Protein AF-A0A5R9IS77-F1 (afdb_monomer)

Structure (mmCIF, N/CA/C/O backbone):
data_AF-A0A5R9IS77-F1
#
_entry.id   AF-A0A5R9IS77-F1
#
loop_
_atom_site.group_PDB
_atom_site.id
_atom_site.type_symbol
_atom_site.label_atom_id
_atom_site.label_alt_id
_atom_site.label_comp_id
_atom_site.label_asym_id
_atom_site.label_entity_id
_atom_site.label_seq_id
_atom_site.pdbx_PDB_ins_code
_atom_site.Cartn_x
_atom_site.Cartn_y
_atom_site.Cartn_z
_atom_site.occupancy
_atom_site.B_iso_or_equiv
_atom_site.auth_seq_id
_atom_site.auth_comp_id
_atom_site.auth_asym_id
_atom_site.auth_atom_id
_atom_site.pdbx_PDB_model_num
ATOM 1 N N . MET A 1 1 ? -32.451 -13.814 -4.956 1.00 37.62 1 MET A N 1
ATOM 2 C CA . MET A 1 1 ? -30.978 -13.887 -4.844 1.00 37.62 1 MET A CA 1
ATOM 3 C C . MET A 1 1 ? -30.404 -14.046 -6.242 1.00 37.62 1 MET A C 1
ATOM 5 O O . MET A 1 1 ? -30.482 -15.128 -6.805 1.00 37.62 1 MET A O 1
ATOM 9 N N . ALA A 1 2 ? -29.952 -12.946 -6.847 1.00 37.94 2 ALA A N 1
ATOM 10 C CA . ALA A 1 2 ? -29.397 -12.936 -8.197 1.00 37.94 2 ALA A CA 1
ATOM 11 C C . ALA A 1 2 ? -27.868 -12.913 -8.099 1.00 37.94 2 ALA A C 1
ATOM 13 O O . ALA A 1 2 ? -27.286 -11.940 -7.627 1.00 37.94 2 ALA A O 1
ATOM 14 N N . VAL A 1 3 ? -27.233 -14.010 -8.506 1.00 43.16 3 VAL A N 1
ATOM 15 C CA . VAL A 1 3 ? -25.776 -14.133 -8.602 1.00 43.16 3 VAL A CA 1
ATOM 16 C C . VAL A 1 3 ? -25.315 -13.310 -9.805 1.00 43.16 3 VAL A C 1
ATOM 18 O O . VAL A 1 3 ? -25.544 -13.694 -10.954 1.00 43.16 3 VAL A O 1
ATOM 21 N N . LEU A 1 4 ? -24.690 -12.160 -9.547 1.00 44.31 4 LEU A N 1
ATOM 22 C CA . LEU A 1 4 ? -24.039 -11.346 -10.572 1.00 44.31 4 LEU A CA 1
ATOM 23 C C . LEU A 1 4 ? -22.814 -12.101 -11.102 1.00 44.31 4 LEU A C 1
ATOM 25 O O . LEU A 1 4 ? -21.738 -12.100 -10.508 1.00 44.31 4 LEU A O 1
ATOM 29 N N . ARG A 1 5 ? -22.992 -12.779 -12.238 1.00 44.06 5 ARG A N 1
ATOM 30 C CA . ARG A 1 5 ? -21.920 -13.441 -12.983 1.00 44.06 5 ARG A CA 1
ATOM 31 C C . ARG A 1 5 ? -20.989 -12.367 -13.562 1.00 44.06 5 ARG A C 1
ATOM 33 O O . ARG A 1 5 ? -21.270 -11.796 -14.611 1.00 44.06 5 ARG A O 1
ATOM 40 N N . LYS A 1 6 ? -19.892 -12.087 -12.852 1.00 52.12 6 LYS A N 1
ATOM 41 C CA . LYS A 1 6 ? -18.805 -11.181 -13.254 1.00 52.12 6 LYS A CA 1
ATOM 42 C C . LYS A 1 6 ? -18.223 -11.677 -14.584 1.00 52.12 6 LYS A C 1
ATOM 44 O O . LYS A 1 6 ? -17.591 -12.729 -14.645 1.00 52.12 6 LYS A O 1
ATOM 49 N N . THR A 1 7 ? -18.495 -10.961 -15.671 1.00 43.28 7 THR A N 1
ATOM 50 C CA . THR A 1 7 ? -17.957 -11.266 -17.000 1.00 43.28 7 THR A CA 1
ATOM 51 C C . THR A 1 7 ? -16.466 -10.947 -17.015 1.00 43.28 7 THR A C 1
ATOM 53 O O . THR A 1 7 ? -16.058 -9.803 -17.194 1.00 43.28 7 THR A O 1
ATOM 56 N N . MET A 1 8 ? -15.655 -11.973 -16.774 1.00 45.50 8 MET A N 1
ATOM 57 C CA . MET A 1 8 ? -14.206 -11.956 -16.932 1.00 45.50 8 MET A CA 1
ATOM 58 C C . MET A 1 8 ? -13.889 -11.713 -18.416 1.00 45.50 8 MET A C 1
ATOM 60 O O . MET A 1 8 ? -14.197 -12.552 -19.261 1.00 45.50 8 MET A O 1
ATOM 64 N N . ILE A 1 9 ? -13.334 -10.546 -18.753 1.00 48.28 9 ILE A N 1
ATOM 65 C CA . ILE A 1 9 ? -12.871 -10.250 -20.115 1.00 48.28 9 ILE A CA 1
ATOM 66 C C . ILE A 1 9 ? -11.571 -11.045 -20.317 1.00 48.28 9 ILE A C 1
ATOM 68 O O . ILE A 1 9 ? -10.596 -10.786 -19.611 1.00 48.28 9 ILE A O 1
ATOM 72 N N . PRO A 1 10 ? -11.518 -12.030 -21.229 1.00 43.91 10 PRO A N 1
ATOM 73 C CA . PRO A 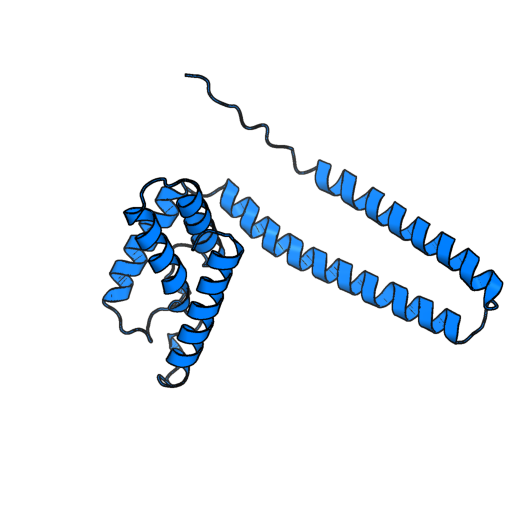1 10 ? -10.339 -12.871 -21.377 1.00 43.91 10 PRO A CA 1
ATOM 74 C C . PRO A 1 10 ? -9.147 -12.073 -21.929 1.00 43.91 10 PRO A C 1
ATOM 76 O O . PRO A 1 10 ? -9.262 -11.333 -22.907 1.00 43.91 10 PRO A O 1
ATOM 79 N N . PHE A 1 11 ? -7.977 -12.314 -21.332 1.00 47.66 11 PHE A N 1
ATOM 80 C CA . PHE A 1 11 ? -6.647 -11.715 -21.550 1.00 47.66 11 PHE A CA 1
ATOM 81 C C . PHE A 1 11 ? -6.132 -11.667 -23.011 1.00 47.66 11 PHE A C 1
ATOM 83 O O . PHE A 1 11 ? -5.080 -11.101 -23.300 1.00 47.66 11 PHE A O 1
ATOM 90 N N . LYS A 1 12 ? -6.868 -12.224 -23.979 1.00 47.62 12 LYS A N 1
ATOM 91 C CA . LYS A 1 12 ? -6.541 -12.105 -25.410 1.00 47.62 12 LYS A CA 1
ATOM 92 C C . LYS A 1 12 ? -6.790 -10.700 -25.973 1.00 47.62 12 LYS A C 1
ATOM 94 O O . LYS A 1 12 ? -6.173 -10.349 -26.976 1.00 47.62 12 LYS A O 1
ATOM 99 N N . TYR A 1 13 ? -7.641 -9.890 -25.342 1.00 47.00 13 TYR A N 1
ATOM 100 C CA . TYR A 1 13 ? -8.032 -8.582 -25.884 1.00 47.00 13 TYR A CA 1
ATOM 101 C C . TYR A 1 13 ? -7.033 -7.448 -25.611 1.00 47.00 13 TYR A C 1
ATOM 103 O O . TYR A 1 13 ? -6.964 -6.502 -26.389 1.00 47.00 13 TYR A O 1
ATOM 111 N N . THR A 1 14 ? -6.197 -7.544 -24.576 1.00 47.25 14 THR A N 1
ATOM 112 C CA . THR A 1 14 ? -5.216 -6.496 -24.240 1.00 47.25 14 THR A CA 1
ATOM 113 C C . THR A 1 14 ? -4.093 -6.401 -25.271 1.00 47.25 14 THR A C 1
ATOM 115 O O . THR A 1 14 ? -3.732 -5.297 -25.667 1.00 47.25 14 THR A O 1
ATOM 118 N N . ARG A 1 15 ? -3.607 -7.536 -25.799 1.00 45.91 15 ARG A N 1
ATOM 119 C CA . ARG A 1 15 ? -2.656 -7.550 -26.932 1.00 45.91 15 ARG A CA 1
ATOM 120 C C . ARG A 1 15 ? -3.282 -7.030 -28.230 1.00 45.91 15 ARG A C 1
ATOM 122 O O . ARG A 1 15 ? -2.590 -6.427 -29.041 1.00 45.91 15 ARG A O 1
ATOM 129 N N . LEU A 1 16 ? -4.586 -7.234 -28.418 1.00 51.34 16 LEU A N 1
ATOM 130 C CA . LEU A 1 16 ? -5.311 -6.779 -29.608 1.00 51.34 16 LEU A CA 1
ATOM 131 C C . LEU A 1 16 ? -5.500 -5.258 -29.663 1.00 51.34 16 LEU A C 1
ATOM 133 O O . LEU A 1 16 ? -5.727 -4.748 -30.751 1.00 51.34 16 LEU A O 1
ATOM 137 N N . ILE A 1 17 ? -5.397 -4.537 -28.541 1.00 53.56 17 ILE A N 1
ATOM 138 C CA . ILE A 1 17 ? -5.573 -3.074 -28.498 1.00 53.56 17 ILE A CA 1
ATOM 139 C C . ILE A 1 17 ? -4.224 -2.346 -28.449 1.00 53.56 17 ILE A C 1
ATOM 141 O O . ILE A 1 17 ? -4.046 -1.335 -29.126 1.00 53.56 17 ILE A O 1
ATOM 145 N N . THR A 1 18 ? -3.244 -2.860 -27.701 1.00 53.09 18 THR A N 1
ATOM 146 C CA . THR A 1 18 ? -1.940 -2.192 -27.555 1.00 53.09 18 THR A CA 1
ATOM 147 C C . THR A 1 18 ? -1.093 -2.247 -28.823 1.00 53.09 18 THR A C 1
ATOM 149 O O . THR A 1 18 ? -0.414 -1.272 -29.136 1.00 53.09 18 THR A O 1
ATOM 152 N N . ILE A 1 19 ? -1.167 -3.342 -29.586 1.00 55.81 19 ILE A N 1
ATOM 153 C CA . ILE A 1 19 ? -0.425 -3.510 -30.845 1.00 55.81 19 ILE A CA 1
ATOM 154 C C . ILE A 1 19 ? -0.901 -2.529 -31.937 1.00 55.81 19 ILE A C 1
ATOM 156 O O . ILE A 1 19 ? -0.062 -1.833 -32.504 1.00 55.81 19 ILE A O 1
ATOM 160 N N . PRO A 1 20 ? -2.203 -2.388 -32.255 1.00 58.59 20 PRO A N 1
ATOM 161 C CA . PRO A 1 20 ? -2.623 -1.413 -33.261 1.00 58.59 20 PRO A CA 1
ATOM 162 C C . PRO A 1 20 ? -2.415 0.035 -32.808 1.00 58.59 20 PRO A C 1
ATOM 164 O O . PRO A 1 20 ? -2.127 0.886 -33.647 1.00 58.59 20 PRO A O 1
ATOM 167 N N . LEU A 1 21 ? -2.497 0.326 -31.504 1.00 61.97 21 LEU A N 1
ATOM 168 C CA . LEU A 1 21 ? -2.240 1.673 -30.992 1.00 61.97 21 LEU A CA 1
ATOM 169 C C . LEU A 1 21 ? -0.757 2.058 -31.127 1.00 61.97 21 LEU A C 1
ATOM 171 O O . LEU A 1 21 ? -0.456 3.170 -31.557 1.00 61.97 21 LEU A O 1
ATOM 175 N N . SER A 1 22 ? 0.172 1.141 -30.835 1.00 60.81 22 SER A N 1
ATOM 176 C CA . SER A 1 22 ? 1.607 1.384 -31.025 1.00 60.81 22 SER A CA 1
ATOM 177 C C . SER A 1 22 ? 1.983 1.499 -32.505 1.00 60.81 22 SER A C 1
ATOM 179 O O . SER A 1 22 ? 2.789 2.360 -32.855 1.00 60.81 22 SER A O 1
ATOM 181 N N . ILE A 1 23 ? 1.337 0.728 -33.389 1.00 63.34 23 ILE A N 1
ATOM 182 C CA . ILE A 1 23 ? 1.488 0.874 -34.846 1.00 63.34 23 ILE A CA 1
ATOM 183 C C . ILE A 1 23 ? 0.968 2.241 -35.311 1.00 63.34 23 ILE A C 1
ATOM 185 O O . ILE A 1 23 ? 1.661 2.925 -36.059 1.00 63.34 23 ILE A O 1
ATOM 189 N N . ALA A 1 24 ? -0.204 2.687 -34.847 1.00 65.12 24 ALA A N 1
ATOM 190 C CA . ALA A 1 24 ? -0.754 3.996 -35.210 1.00 65.12 24 ALA A CA 1
ATOM 191 C C . ALA A 1 24 ? 0.141 5.154 -34.737 1.00 65.12 24 ALA A C 1
ATOM 193 O O . ALA A 1 24 ? 0.375 6.098 -35.493 1.00 65.12 24 ALA A O 1
ATOM 194 N N . PHE A 1 25 ? 0.704 5.059 -33.528 1.00 65.75 25 PHE A N 1
ATOM 195 C CA . PHE A 1 25 ? 1.677 6.031 -33.026 1.00 65.75 25 PHE A CA 1
ATOM 196 C C . PHE A 1 25 ? 2.986 6.009 -33.819 1.00 65.75 25 PHE A C 1
ATOM 198 O O . PHE A 1 25 ? 3.508 7.074 -34.140 1.00 65.75 25 PHE A O 1
ATOM 205 N N . ALA A 1 26 ? 3.500 4.830 -34.179 1.00 65.06 26 ALA A N 1
ATOM 206 C CA . ALA A 1 26 ? 4.710 4.705 -34.990 1.00 65.06 26 ALA A CA 1
ATOM 207 C C . ALA A 1 26 ? 4.512 5.280 -36.402 1.00 65.06 26 ALA A C 1
ATOM 209 O O . ALA A 1 26 ? 5.350 6.047 -36.874 1.00 65.06 26 ALA A O 1
ATOM 210 N N . VAL A 1 27 ? 3.381 4.981 -37.049 1.00 70.69 27 VAL A N 1
ATOM 211 C CA . VAL A 1 27 ? 3.034 5.506 -38.380 1.00 70.69 27 VAL A CA 1
ATOM 212 C C . VAL A 1 27 ? 2.796 7.018 -38.331 1.00 70.69 27 VAL A C 1
ATOM 214 O O . VAL A 1 27 ? 3.287 7.738 -39.198 1.00 70.69 27 VAL A O 1
ATOM 217 N N . GLY A 1 28 ? 2.106 7.518 -37.300 1.00 70.44 28 GLY A N 1
ATOM 218 C CA . GLY A 1 28 ? 1.882 8.951 -37.098 1.00 70.44 28 GLY A CA 1
ATOM 219 C C . GLY A 1 28 ? 3.184 9.728 -36.888 1.00 70.44 28 GLY A C 1
ATOM 220 O O . GLY A 1 28 ? 3.406 10.742 -37.552 1.00 70.44 28 GLY A O 1
ATOM 221 N N . ASN A 1 29 ? 4.081 9.221 -36.033 1.00 68.62 29 ASN A N 1
ATOM 222 C CA . ASN A 1 29 ? 5.401 9.825 -35.822 1.00 68.62 29 ASN A CA 1
ATOM 223 C C . ASN A 1 29 ? 6.268 9.767 -37.084 1.00 68.62 29 ASN A C 1
ATOM 225 O O . ASN A 1 29 ? 6.950 10.738 -37.403 1.00 68.62 29 ASN A O 1
ATOM 229 N N . TYR A 1 30 ? 6.221 8.663 -37.832 1.00 67.31 30 TYR A N 1
ATOM 230 C CA . TYR A 1 30 ? 6.980 8.515 -39.072 1.00 67.31 30 TYR A CA 1
ATOM 231 C C . TYR A 1 30 ? 6.498 9.474 -40.172 1.00 67.31 30 TYR A C 1
ATOM 233 O O . TYR A 1 30 ? 7.309 10.091 -40.858 1.00 67.31 30 TYR A O 1
ATOM 241 N N . TRP A 1 31 ? 5.183 9.674 -40.308 1.00 71.75 31 TRP A N 1
ATOM 242 C CA . TRP A 1 31 ? 4.627 10.617 -41.283 1.00 71.75 31 TRP A CA 1
ATOM 243 C C . TRP A 1 31 ? 4.947 12.078 -40.937 1.00 71.75 31 TRP A C 1
ATOM 245 O O . TRP A 1 31 ? 5.289 12.867 -41.821 1.00 71.75 31 TRP A O 1
ATOM 255 N N . LEU A 1 32 ? 4.901 12.431 -39.646 1.00 71.94 32 LEU A N 1
ATOM 256 C CA . LEU A 1 32 ? 5.358 13.733 -39.155 1.00 71.94 32 LEU A CA 1
ATOM 257 C C . LEU A 1 32 ? 6.851 13.941 -39.454 1.00 71.94 32 LEU A C 1
ATOM 259 O O . LEU A 1 32 ? 7.246 15.019 -39.893 1.00 71.94 32 LEU A O 1
ATOM 263 N N . TRP A 1 33 ? 7.662 12.896 -39.270 1.00 66.69 33 TRP A N 1
ATOM 264 C CA . TRP A 1 33 ? 9.097 12.919 -39.540 1.00 66.69 33 TRP A CA 1
ATOM 265 C C . TRP A 1 33 ? 9.412 13.141 -41.024 1.00 66.69 33 TRP A C 1
ATOM 267 O O . TRP A 1 33 ? 10.226 14.007 -41.323 1.00 66.69 33 TRP A O 1
ATOM 277 N N . ILE A 1 34 ? 8.710 12.470 -41.947 1.00 67.69 34 ILE A N 1
ATOM 278 C CA . ILE A 1 34 ? 8.855 12.693 -43.402 1.00 67.69 34 ILE A CA 1
ATOM 279 C C . ILE A 1 34 ? 8.549 14.150 -43.778 1.00 67.69 34 ILE A C 1
ATOM 281 O O . ILE A 1 34 ? 9.253 14.752 -44.589 1.00 67.69 34 ILE A O 1
ATOM 285 N N . LYS A 1 35 ? 7.504 14.746 -43.190 1.00 72.50 35 LYS A N 1
ATOM 286 C CA . LYS A 1 35 ? 7.177 16.157 -43.445 1.00 72.50 35 LYS A CA 1
ATOM 287 C C . LYS A 1 35 ? 8.193 17.128 -42.849 1.00 72.50 35 LYS A C 1
ATOM 289 O O . LYS A 1 35 ? 8.386 18.206 -43.403 1.00 72.50 35 LYS A O 1
ATOM 294 N N . LEU A 1 36 ? 8.819 16.779 -41.727 1.00 65.81 36 LEU A N 1
ATOM 295 C CA . LEU A 1 36 ? 9.860 17.606 -41.118 1.00 65.81 36 LEU A CA 1
ATOM 296 C C . LEU A 1 36 ? 11.193 17.484 -41.873 1.00 65.81 36 LEU A C 1
ATOM 298 O O . LEU A 1 36 ? 11.872 18.490 -42.075 1.00 65.81 36 LEU A O 1
ATOM 302 N N . SER A 1 37 ? 11.561 16.278 -42.319 1.00 61.34 37 SER A N 1
ATOM 303 C CA . SER A 1 37 ? 12.823 16.027 -43.023 1.00 61.34 37 SER A CA 1
ATOM 304 C C . SER A 1 37 ? 12.871 16.739 -44.375 1.00 61.34 37 SER A C 1
ATOM 306 O O . SER A 1 37 ? 13.902 17.319 -44.711 1.00 61.34 37 SER A O 1
ATOM 308 N N . SER A 1 38 ? 11.734 16.840 -45.080 1.00 66.75 38 SER A N 1
ATOM 309 C CA . SER A 1 38 ? 11.652 17.592 -46.341 1.00 66.75 38 SER A CA 1
ATOM 310 C C . SER A 1 38 ? 11.912 19.096 -46.182 1.00 66.75 38 SER A C 1
ATOM 312 O O . SER A 1 38 ? 12.254 19.761 -47.154 1.00 66.75 38 SER A O 1
ATOM 314 N N . VAL A 1 39 ? 11.724 19.650 -44.978 1.00 70.62 39 VAL A N 1
ATOM 315 C CA . VAL A 1 39 ? 11.981 21.070 -44.670 1.00 70.62 39 VAL A CA 1
ATOM 316 C C . VAL A 1 39 ? 13.415 21.286 -44.177 1.00 70.62 39 VAL A C 1
ATOM 318 O O . VAL A 1 39 ? 14.000 22.337 -44.424 1.00 70.62 39 VAL A O 1
ATOM 321 N N . ILE A 1 40 ? 13.987 20.302 -43.480 1.00 60.50 40 ILE A N 1
ATOM 322 C CA . ILE A 1 40 ? 15.265 20.435 -42.761 1.00 60.50 40 ILE A CA 1
ATOM 323 C C . ILE A 1 40 ? 16.466 19.883 -43.565 1.00 60.50 40 ILE A C 1
ATOM 325 O O . ILE A 1 40 ? 17.617 20.129 -43.204 1.00 60.50 40 ILE A O 1
ATOM 329 N N . GLY A 1 41 ? 16.226 19.225 -44.703 1.00 58.56 41 GLY A N 1
ATOM 330 C CA . GLY A 1 41 ? 17.269 18.684 -45.573 1.00 58.56 41 GLY A CA 1
ATOM 331 C C . GLY A 1 41 ? 17.822 17.365 -45.031 1.00 58.56 41 GLY A C 1
ATOM 332 O O . GLY A 1 41 ? 18.265 17.278 -43.883 1.00 58.56 41 GLY A O 1
ATOM 333 N N . ASP A 1 42 ? 17.812 16.341 -45.885 1.00 56.91 42 ASP A N 1
ATOM 334 C CA . ASP A 1 42 ? 17.901 14.915 -45.527 1.00 56.91 42 ASP A CA 1
ATOM 335 C C . ASP A 1 42 ? 19.213 14.453 -44.853 1.00 56.91 42 ASP A C 1
ATOM 337 O O . ASP A 1 42 ? 19.342 13.288 -44.490 1.00 56.91 42 ASP A O 1
ATOM 341 N N . TRP A 1 43 ? 20.178 15.351 -44.629 1.00 58.47 43 TRP A N 1
ATOM 342 C CA . TRP A 1 43 ? 21.488 15.036 -44.038 1.00 58.47 43 TRP A CA 1
ATOM 343 C C . TRP A 1 43 ? 21.969 16.044 -42.988 1.00 58.47 43 TRP A C 1
ATOM 345 O O . TRP A 1 43 ? 23.156 16.086 -42.658 1.00 58.47 43 TRP A O 1
ATOM 355 N N . SER A 1 44 ? 21.081 16.874 -42.433 1.00 68.19 44 SER A N 1
ATOM 356 C CA . SER A 1 44 ? 21.484 17.744 -41.325 1.00 68.19 44 SER A CA 1
ATOM 357 C C . SER A 1 44 ? 21.738 16.928 -40.047 1.00 68.19 44 SER A C 1
ATOM 359 O O . SER A 1 44 ? 20.997 16.003 -39.707 1.00 68.19 44 SER A O 1
ATOM 361 N N . ILE A 1 45 ? 22.775 17.302 -39.290 1.00 71.75 45 ILE A N 1
ATOM 362 C CA . ILE A 1 45 ? 23.101 16.725 -37.969 1.00 71.75 45 ILE A CA 1
ATOM 363 C C . ILE A 1 45 ? 21.882 16.758 -37.028 1.00 71.75 45 ILE A C 1
ATOM 365 O O . ILE A 1 45 ? 21.693 15.845 -36.228 1.00 71.75 45 ILE A O 1
ATOM 369 N N . LEU A 1 46 ? 21.011 17.761 -37.179 1.00 61.56 46 LEU A N 1
ATOM 370 C CA . LEU A 1 46 ? 19.738 17.890 -36.466 1.00 61.56 46 LEU A CA 1
ATOM 371 C C . LEU A 1 46 ? 18.762 16.738 -36.754 1.00 61.56 46 LEU A C 1
ATOM 373 O O . LEU A 1 46 ? 18.116 16.256 -35.825 1.00 61.56 46 LEU A O 1
ATOM 377 N N . GLY A 1 47 ? 18.685 16.250 -37.996 1.00 65.19 47 GLY A N 1
ATOM 378 C CA . GLY A 1 47 ? 17.844 15.104 -38.365 1.00 65.19 47 GLY A CA 1
ATOM 379 C C . GLY A 1 47 ? 18.319 13.786 -37.744 1.00 65.19 47 GLY A C 1
ATOM 380 O O . GLY A 1 47 ? 17.513 13.002 -37.235 1.00 65.19 47 GLY A O 1
ATOM 381 N N . LEU A 1 48 ? 19.637 13.568 -37.694 1.00 66.19 48 LEU A N 1
ATOM 382 C CA . LEU A 1 48 ? 20.231 12.423 -36.991 1.00 66.19 48 LEU A CA 1
ATOM 383 C C . LEU A 1 48 ? 20.054 12.528 -35.467 1.00 66.19 48 LEU A C 1
ATOM 385 O O . LEU A 1 48 ? 19.804 11.527 -34.799 1.00 66.19 48 LEU A O 1
ATOM 389 N N . PHE A 1 49 ? 20.107 13.739 -34.909 1.00 66.94 49 PHE A N 1
ATOM 390 C CA . PHE A 1 49 ? 19.870 13.955 -33.482 1.00 66.94 49 PHE A CA 1
ATOM 391 C C . PHE A 1 49 ? 18.417 13.657 -33.094 1.00 66.94 49 PHE A C 1
ATOM 393 O O . PHE A 1 49 ? 18.178 12.972 -32.106 1.00 66.94 49 PHE A O 1
ATOM 400 N N . LEU 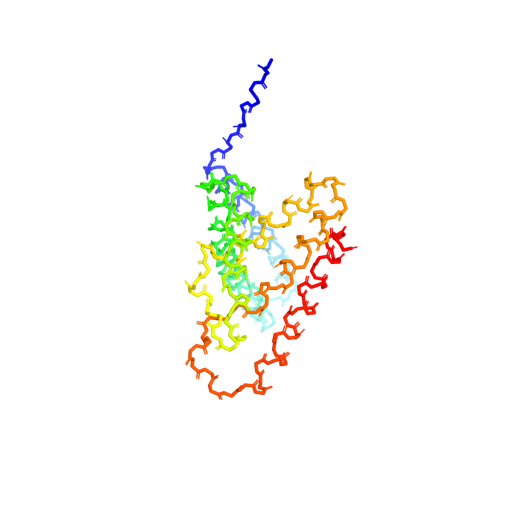A 1 50 ? 17.448 14.103 -33.900 1.00 63.97 50 LEU A N 1
ATOM 401 C CA . LEU A 1 50 ? 16.017 13.852 -33.687 1.00 63.97 50 LEU A CA 1
ATOM 402 C C . LEU A 1 50 ? 15.638 12.372 -33.808 1.00 63.97 50 LEU A C 1
ATOM 404 O O . LEU A 1 50 ? 14.773 11.908 -33.072 1.00 63.97 50 LEU A O 1
ATOM 408 N N . THR A 1 51 ? 16.278 11.612 -34.698 1.00 63.66 51 THR A N 1
ATOM 409 C CA . THR A 1 51 ? 16.029 10.163 -34.812 1.00 63.66 51 THR A CA 1
ATOM 410 C C . THR A 1 51 ? 16.581 9.396 -33.612 1.00 63.66 51 THR A C 1
ATOM 412 O O . THR A 1 51 ? 15.866 8.571 -33.040 1.00 63.66 51 THR A O 1
ATOM 415 N N . LEU A 1 52 ? 17.797 9.721 -33.162 1.00 62.84 52 LEU A N 1
ATOM 416 C CA . LEU A 1 52 ? 18.385 9.133 -31.955 1.00 62.84 52 LEU A CA 1
ATOM 417 C C . LEU A 1 52 ? 17.597 9.519 -30.693 1.00 62.84 52 LEU A C 1
ATOM 419 O O . LEU A 1 52 ? 17.238 8.647 -29.904 1.00 62.84 52 LEU A O 1
ATOM 423 N N . PHE A 1 53 ? 17.241 10.796 -30.528 1.00 59.88 53 PHE A N 1
ATOM 424 C CA . PHE A 1 53 ? 16.443 11.264 -29.388 1.00 59.88 53 PHE A CA 1
ATOM 425 C C . PHE A 1 53 ? 14.957 10.902 -29.470 1.00 59.88 53 PHE A C 1
ATOM 427 O O . PHE A 1 53 ? 14.280 10.965 -28.454 1.00 59.88 53 PHE A O 1
ATOM 434 N N . GLY A 1 54 ? 14.426 10.516 -30.629 1.00 61.34 54 GLY A N 1
ATOM 435 C CA . GLY A 1 54 ? 13.052 10.026 -30.759 1.00 61.34 54 GLY A CA 1
ATOM 436 C C . GLY A 1 54 ? 12.929 8.529 -30.465 1.00 61.34 54 GLY A C 1
ATOM 437 O O . GLY A 1 54 ? 12.015 8.109 -29.756 1.00 61.34 54 GLY A O 1
ATOM 438 N N . MET A 1 55 ? 13.864 7.713 -30.969 1.00 60.84 55 MET A N 1
ATOM 439 C CA . MET A 1 55 ? 13.832 6.256 -30.776 1.00 60.84 55 MET A CA 1
ATOM 440 C C . MET A 1 55 ? 14.285 5.816 -29.382 1.00 60.84 55 MET A C 1
ATOM 442 O O . MET A 1 55 ? 13.675 4.910 -28.814 1.00 60.84 55 MET A O 1
ATOM 446 N N . ILE A 1 56 ? 15.336 6.427 -28.821 1.00 63.81 56 ILE A N 1
ATOM 447 C CA . ILE A 1 56 ? 15.924 5.965 -27.551 1.00 63.81 56 ILE A CA 1
ATOM 448 C C . ILE A 1 56 ? 14.940 6.129 -26.377 1.00 63.81 56 ILE A C 1
ATOM 450 O O . ILE A 1 56 ? 14.740 5.157 -25.641 1.00 63.81 56 ILE A O 1
ATOM 454 N N . PRO A 1 57 ? 14.239 7.269 -26.212 1.00 65.00 57 PRO A N 1
ATOM 455 C CA . PRO A 1 57 ? 13.211 7.391 -25.183 1.00 65.00 57 PRO A CA 1
ATOM 456 C C . PRO A 1 57 ? 12.010 6.488 -25.446 1.00 65.00 57 PRO A C 1
ATOM 458 O O . PRO A 1 57 ? 11.419 6.001 -24.492 1.00 65.00 57 PRO A O 1
ATOM 461 N N . GLY A 1 58 ? 11.667 6.215 -26.710 1.00 63.03 58 GLY A N 1
ATOM 462 C CA . GLY A 1 58 ? 10.576 5.304 -27.060 1.00 63.03 58 GLY A CA 1
ATOM 463 C C . GLY A 1 58 ? 10.846 3.863 -26.618 1.00 63.03 58 GLY A C 1
ATOM 464 O O . GLY A 1 58 ? 9.995 3.243 -25.985 1.00 63.03 58 GLY A O 1
ATOM 465 N N . ALA A 1 59 ? 12.048 3.347 -26.883 1.00 67.38 59 ALA A N 1
ATOM 466 C CA . ALA A 1 59 ? 12.450 2.011 -26.443 1.00 67.38 59 ALA A CA 1
ATOM 467 C C . ALA A 1 59 ? 12.560 1.916 -24.911 1.00 67.38 5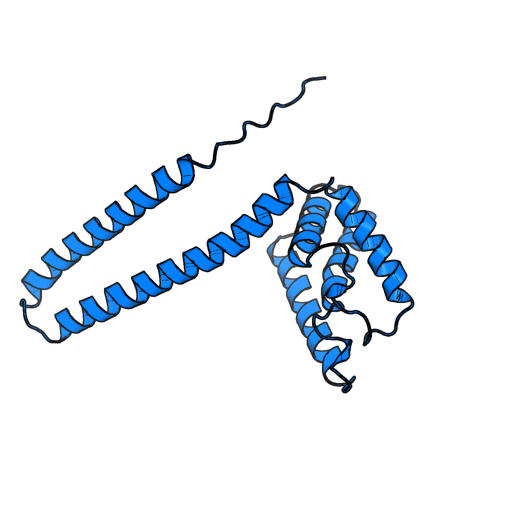9 ALA A C 1
ATOM 469 O O . ALA A 1 59 ? 12.114 0.932 -24.322 1.00 67.38 59 ALA A O 1
ATOM 470 N N . PHE A 1 60 ? 13.091 2.956 -24.258 1.00 70.38 60 PHE A N 1
ATOM 471 C CA . PHE A 1 60 ? 13.164 3.014 -22.797 1.00 70.38 60 PHE A CA 1
ATOM 472 C C . PHE A 1 60 ? 11.773 3.099 -22.152 1.00 70.38 60 PHE A C 1
ATOM 474 O O . PHE A 1 60 ? 11.508 2.401 -21.179 1.00 70.38 60 PHE A O 1
ATOM 481 N N . LEU A 1 61 ? 10.860 3.894 -22.722 1.00 68.56 61 LEU A N 1
ATOM 482 C CA . LEU A 1 61 ? 9.470 3.989 -22.277 1.00 68.56 61 LEU A CA 1
ATOM 483 C C . LEU A 1 61 ? 8.754 2.643 -22.427 1.00 68.56 61 LEU A C 1
ATOM 485 O O . LEU A 1 61 ? 8.022 2.257 -21.527 1.00 68.56 61 LEU A O 1
ATOM 489 N N . LEU A 1 62 ? 8.980 1.913 -23.523 1.00 67.25 62 LEU A N 1
ATOM 490 C CA . LEU A 1 62 ? 8.396 0.584 -23.720 1.00 67.25 62 LEU A CA 1
ATOM 491 C C . LEU A 1 62 ? 8.929 -0.435 -22.707 1.00 67.25 62 LEU A C 1
ATOM 493 O O . LEU A 1 62 ? 8.126 -1.121 -22.084 1.00 67.25 62 LEU A O 1
ATOM 497 N N . ALA A 1 63 ? 10.243 -0.486 -22.476 1.00 70.25 63 ALA A N 1
ATOM 498 C CA . ALA A 1 63 ? 10.831 -1.367 -21.463 1.00 70.25 63 ALA A CA 1
ATOM 499 C C . ALA A 1 63 ? 10.355 -1.016 -20.041 1.00 70.25 63 ALA A C 1
ATOM 501 O O . ALA A 1 63 ? 10.057 -1.897 -19.235 1.00 70.25 63 ALA A O 1
ATOM 502 N N . PHE A 1 64 ? 10.228 0.278 -19.741 1.00 71.31 64 PHE A N 1
ATOM 503 C CA . PHE A 1 64 ? 9.693 0.763 -18.473 1.00 71.31 64 PHE A CA 1
ATOM 504 C C . PHE A 1 64 ? 8.207 0.417 -18.307 1.00 71.31 64 PHE A C 1
ATOM 506 O O . PHE A 1 64 ? 7.797 -0.035 -17.241 1.00 71.31 64 PHE A O 1
ATOM 513 N N . LEU A 1 65 ? 7.401 0.582 -19.360 1.00 68.19 65 LEU A N 1
ATOM 514 C CA . LEU A 1 65 ? 5.988 0.203 -19.366 1.00 68.19 65 LEU A CA 1
ATOM 515 C C . LEU A 1 65 ? 5.812 -1.310 -19.227 1.00 68.19 65 LEU A C 1
ATOM 517 O O . LEU A 1 65 ? 4.859 -1.737 -18.586 1.00 68.19 65 LEU A O 1
ATOM 521 N N . GLU A 1 66 ? 6.721 -2.116 -19.773 1.00 64.81 66 GLU A N 1
ATOM 522 C CA . GLU A 1 66 ? 6.692 -3.570 -19.638 1.00 64.81 66 GLU A CA 1
ATOM 523 C C . GLU A 1 66 ? 6.999 -4.012 -18.195 1.00 64.81 66 GLU A C 1
ATOM 525 O O . GLU A 1 66 ? 6.185 -4.732 -17.613 1.00 64.81 66 GLU A O 1
ATOM 530 N N . ASP A 1 67 ? 8.063 -3.497 -17.559 1.00 72.19 67 ASP A N 1
ATOM 531 C CA . ASP A 1 67 ? 8.361 -3.761 -16.133 1.00 72.19 67 ASP A CA 1
ATOM 532 C C . ASP A 1 67 ? 7.231 -3.273 -15.213 1.00 72.19 67 ASP A C 1
ATOM 534 O O . ASP A 1 67 ? 6.800 -3.973 -14.289 1.00 72.19 67 ASP A O 1
ATOM 538 N N . TRP A 1 68 ? 6.689 -2.086 -15.499 1.00 66.62 68 TRP A N 1
ATOM 539 C CA . TRP A 1 68 ? 5.579 -1.526 -14.738 1.00 66.62 68 TRP A CA 1
ATOM 540 C C . TRP A 1 68 ? 4.300 -2.348 -14.923 1.00 66.62 68 TRP A C 1
ATOM 542 O O . TRP A 1 68 ? 3.620 -2.657 -13.945 1.00 66.62 68 TRP A O 1
ATOM 552 N N . SER A 1 69 ? 4.008 -2.795 -16.149 1.00 61.62 69 SER A N 1
ATOM 553 C CA . SER A 1 69 ? 2.854 -3.651 -16.432 1.00 61.62 69 SER A CA 1
ATOM 554 C C . SER A 1 69 ? 2.968 -5.013 -15.756 1.00 61.62 69 SER A C 1
ATOM 556 O O . SER A 1 69 ? 1.968 -5.501 -15.245 1.00 61.62 69 SER A O 1
ATOM 558 N N . HIS A 1 70 ? 4.164 -5.601 -15.664 1.00 58.06 70 HIS A N 1
ATOM 559 C CA . HIS A 1 70 ? 4.368 -6.868 -14.965 1.00 58.06 70 HIS A CA 1
ATOM 560 C C . HIS A 1 70 ? 4.202 -6.726 -13.452 1.00 58.06 70 HIS A C 1
ATOM 562 O O . HIS A 1 70 ? 3.578 -7.588 -12.830 1.00 58.06 70 HIS A O 1
ATOM 568 N N . LYS A 1 71 ? 4.686 -5.627 -12.856 1.00 62.94 71 LYS A N 1
ATOM 569 C CA . LYS A 1 71 ? 4.422 -5.310 -11.443 1.00 62.94 71 LYS A CA 1
ATOM 570 C C . LYS A 1 71 ? 2.929 -5.134 -11.179 1.00 62.94 71 LYS A C 1
ATOM 572 O O . LYS A 1 71 ? 2.411 -5.736 -10.244 1.00 62.94 71 LYS A O 1
ATOM 577 N N . LEU A 1 72 ? 2.233 -4.369 -12.018 1.00 59.53 72 LEU A N 1
ATOM 578 C CA . LEU A 1 72 ? 0.798 -4.125 -11.864 1.00 59.53 72 LEU A CA 1
ATOM 579 C C . LEU A 1 72 ? -0.050 -5.371 -12.147 1.00 59.53 72 LEU A C 1
ATOM 581 O O . LEU A 1 72 ? -1.006 -5.633 -11.424 1.00 59.53 72 LEU A O 1
ATOM 585 N N . TYR A 1 73 ? 0.306 -6.163 -13.159 1.00 61.34 73 TYR A N 1
ATOM 586 C CA . TYR A 1 73 ? -0.395 -7.396 -13.507 1.00 61.34 73 TYR A CA 1
ATOM 587 C C . TYR A 1 73 ? -0.224 -8.453 -12.424 1.00 61.34 73 TYR A C 1
ATOM 589 O O . TYR A 1 73 ? -1.207 -9.066 -12.036 1.00 61.34 73 TYR A O 1
ATOM 597 N N . LYS A 1 74 ? 0.984 -8.618 -11.873 1.00 56.41 74 LYS A N 1
ATOM 598 C CA . LYS A 1 74 ? 1.205 -9.534 -10.751 1.00 56.41 74 LYS A CA 1
ATOM 599 C C . LYS A 1 74 ? 0.374 -9.124 -9.534 1.00 56.41 74 LYS A C 1
ATOM 601 O O . LYS A 1 74 ? -0.223 -9.984 -8.907 1.00 56.41 74 LYS A O 1
ATOM 606 N N . VAL A 1 75 ? 0.277 -7.826 -9.239 1.00 59.66 75 VAL A N 1
ATOM 607 C CA . VAL A 1 75 ? -0.613 -7.315 -8.183 1.00 59.66 75 VAL A CA 1
ATOM 608 C C . VAL A 1 75 ? -2.082 -7.629 -8.508 1.00 59.66 75 VAL A C 1
ATOM 610 O O . VAL A 1 75 ? -2.773 -8.188 -7.668 1.00 59.66 75 VAL A O 1
ATOM 613 N N . TYR A 1 76 ? -2.548 -7.384 -9.738 1.00 60.28 76 TYR A N 1
ATOM 614 C CA . TYR A 1 76 ? -3.933 -7.643 -10.159 1.00 60.28 76 TYR A CA 1
ATOM 615 C C . TYR A 1 76 ? -4.324 -9.132 -10.209 1.00 60.28 76 TYR A C 1
ATOM 617 O O . TYR A 1 76 ? -5.410 -9.498 -9.766 1.00 60.28 76 TYR A O 1
ATOM 625 N N . GLU A 1 77 ? -3.460 -9.994 -10.739 1.00 55.72 77 GLU A N 1
ATOM 626 C CA . GLU A 1 77 ? -3.675 -11.442 -10.817 1.00 55.72 77 GLU A CA 1
ATOM 627 C C . GLU A 1 77 ? -3.716 -12.055 -9.413 1.00 55.72 77 GLU A C 1
ATOM 629 O O . GLU A 1 77 ? -4.602 -12.860 -9.122 1.00 55.72 77 GLU A O 1
ATOM 634 N N . ILE A 1 78 ? -2.848 -11.583 -8.511 1.00 52.66 78 ILE A N 1
ATOM 635 C CA . ILE A 1 78 ? -2.899 -11.932 -7.092 1.00 52.66 78 ILE A CA 1
ATOM 636 C C . ILE A 1 78 ? -4.232 -11.469 -6.475 1.00 52.66 78 ILE A C 1
ATOM 638 O O . ILE A 1 78 ? -4.916 -12.281 -5.865 1.00 52.66 78 ILE A O 1
ATOM 642 N N . ASN A 1 79 ? -4.705 -10.246 -6.726 1.00 52.31 79 ASN A N 1
ATOM 643 C CA . ASN A 1 79 ? -6.020 -9.810 -6.221 1.00 52.31 79 ASN A CA 1
ATOM 644 C C . ASN A 1 79 ? -7.206 -10.636 -6.752 1.00 52.31 79 ASN A C 1
ATOM 646 O O . ASN A 1 79 ? -8.267 -10.657 -6.140 1.00 52.31 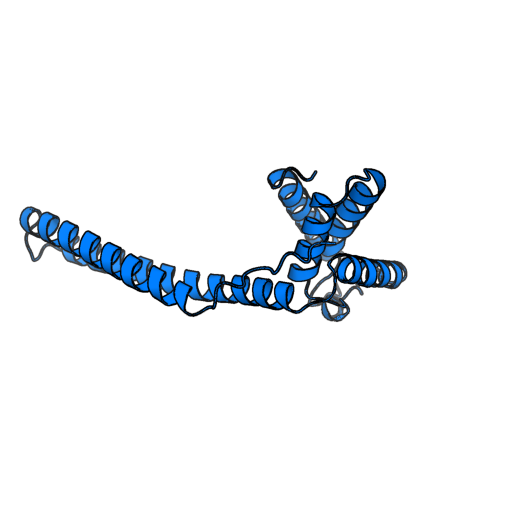79 ASN A O 1
ATOM 650 N N . SER A 1 80 ? -7.064 -11.286 -7.911 1.00 51.94 80 SER A N 1
ATOM 651 C CA . SER A 1 80 ? -8.122 -12.131 -8.480 1.00 51.94 80 SER A CA 1
ATOM 652 C C . SER A 1 80 ? -8.141 -13.560 -7.927 1.00 51.94 80 SER A C 1
ATOM 654 O O . SER A 1 80 ? -9.119 -14.276 -8.140 1.00 51.94 80 SER A O 1
ATOM 656 N N . SER A 1 81 ? -7.067 -13.967 -7.242 1.00 54.25 81 SER A N 1
ATOM 657 C CA . SER A 1 81 ? -6.833 -15.337 -6.775 1.00 54.25 81 SER A CA 1
ATOM 658 C C . SER A 1 81 ? -6.694 -15.459 -5.253 1.00 54.25 81 SER A C 1
ATOM 660 O O . SER A 1 81 ? -6.428 -16.561 -4.775 1.00 54.25 81 SER A O 1
ATOM 662 N N . TYR A 1 82 ? -6.833 -14.372 -4.497 1.00 51.81 82 TYR A N 1
ATOM 663 C CA . TYR A 1 82 ? -6.671 -14.379 -3.044 1.00 51.81 82 TYR A CA 1
ATOM 664 C C . TYR A 1 82 ? -8.011 -14.250 -2.321 1.00 51.81 82 TYR A C 1
ATOM 666 O O . TYR A 1 82 ? -8.992 -13.774 -2.893 1.00 51.81 82 TYR A O 1
ATOM 674 N N . ASP A 1 83 ? -8.012 -14.745 -1.083 1.00 62.12 83 ASP A N 1
ATOM 675 C CA . ASP A 1 83 ? -9.115 -14.719 -0.126 1.00 62.12 83 ASP A CA 1
ATOM 676 C C . ASP A 1 83 ? -9.797 -13.346 -0.028 1.00 62.12 83 ASP A C 1
ATOM 678 O O . ASP A 1 83 ? -9.243 -12.321 -0.431 1.00 62.12 83 ASP A O 1
ATOM 682 N N . ASP A 1 84 ? -11.015 -13.346 0.520 1.00 83.75 84 ASP A N 1
ATOM 683 C CA . ASP A 1 84 ? -11.832 -12.152 0.747 1.00 83.75 84 ASP A CA 1
ATOM 684 C C . ASP A 1 84 ? -10.985 -10.995 1.314 1.00 83.75 84 ASP A C 1
ATOM 686 O O . ASP A 1 84 ? -10.109 -11.215 2.154 1.00 83.75 84 ASP A O 1
ATOM 690 N N . VAL A 1 85 ? -11.231 -9.757 0.873 1.00 86.31 85 VAL A N 1
ATOM 691 C CA . VAL A 1 85 ? -10.489 -8.557 1.320 1.00 86.31 85 VAL A CA 1
ATOM 692 C C . VAL A 1 85 ? -10.451 -8.490 2.849 1.00 86.31 85 VAL A C 1
ATOM 694 O O . VAL A 1 85 ? -9.422 -8.163 3.444 1.00 86.31 85 VAL A O 1
ATOM 697 N N . GLU A 1 86 ? -11.557 -8.884 3.477 1.00 87.75 86 GLU A N 1
ATOM 698 C CA . GLU A 1 86 ? -11.703 -9.025 4.922 1.00 87.75 86 GLU A CA 1
ATOM 699 C C . GLU A 1 86 ? -10.712 -10.031 5.526 1.00 87.75 86 GLU A C 1
ATOM 701 O O . GLU A 1 86 ? -10.090 -9.740 6.543 1.00 87.75 86 GLU A O 1
ATOM 706 N N . THR A 1 87 ? -10.469 -11.164 4.863 1.00 89.81 87 THR A N 1
ATOM 707 C CA . THR A 1 87 ? -9.500 -12.178 5.309 1.00 89.81 87 THR A CA 1
ATOM 708 C C . THR A 1 87 ? -8.074 -11.635 5.276 1.00 89.81 87 THR A C 1
ATOM 710 O O . THR A 1 87 ? -7.319 -11.829 6.227 1.00 89.81 87 THR A O 1
ATOM 713 N N . ILE A 1 88 ? -7.688 -10.914 4.218 1.00 90.44 88 ILE A N 1
ATOM 714 C CA . ILE A 1 88 ? -6.345 -10.313 4.126 1.00 90.44 88 ILE A CA 1
ATOM 715 C C . ILE A 1 88 ? -6.146 -9.278 5.238 1.00 90.44 88 ILE A C 1
ATOM 717 O O . ILE A 1 88 ? -5.101 -9.272 5.891 1.00 90.44 88 ILE A O 1
ATOM 721 N N . ILE A 1 89 ? -7.147 -8.421 5.464 1.00 91.62 89 ILE A N 1
ATOM 722 C CA . ILE A 1 89 ? -7.126 -7.412 6.529 1.00 91.62 89 ILE A CA 1
ATOM 723 C C . ILE A 1 89 ? -7.039 -8.082 7.902 1.00 91.62 89 ILE A C 1
ATOM 725 O O . ILE A 1 89 ? -6.208 -7.678 8.713 1.00 91.62 89 ILE A O 1
ATOM 729 N N . GLN A 1 90 ? -7.848 -9.111 8.155 1.00 91.88 90 GLN A N 1
ATOM 730 C CA . GLN A 1 90 ? -7.883 -9.813 9.436 1.00 91.88 90 GLN A CA 1
ATOM 731 C C . GLN A 1 90 ? -6.550 -10.502 9.736 1.00 91.88 90 GLN A C 1
ATOM 733 O O . GLN A 1 90 ? -5.965 -10.279 10.793 1.00 91.88 90 GLN A O 1
ATOM 738 N N . VAL A 1 91 ? -6.024 -11.274 8.783 1.00 92.25 91 VAL A N 1
ATOM 739 C CA . VAL A 1 91 ? -4.739 -11.975 8.935 1.00 92.25 91 VAL A CA 1
ATOM 740 C C . VAL A 1 91 ? -3.589 -10.976 9.115 1.00 92.25 91 VAL A C 1
ATOM 742 O O . VAL A 1 91 ? -2.642 -11.230 9.861 1.00 92.25 91 VAL A O 1
ATOM 745 N N . TYR A 1 92 ? -3.659 -9.808 8.469 1.00 92.81 92 TYR A N 1
ATOM 746 C CA . TYR A 1 92 ? -2.709 -8.728 8.728 1.00 92.81 92 TYR A CA 1
ATOM 747 C C . TYR A 1 92 ? -2.868 -8.121 10.131 1.00 92.81 92 TYR A C 1
ATOM 749 O O . TYR A 1 92 ? -1.860 -7.861 10.787 1.00 92.81 92 TYR A O 1
ATOM 757 N N . GLY A 1 93 ? -4.098 -7.930 10.610 1.00 92.44 93 GLY A N 1
ATOM 758 C CA . GLY A 1 93 ? -4.376 -7.488 11.979 1.00 92.44 93 GLY A CA 1
ATOM 759 C C . GLY A 1 93 ? -3.749 -8.419 13.018 1.00 92.44 93 GLY A C 1
ATOM 760 O O . GLY A 1 93 ? -3.025 -7.959 13.897 1.00 92.44 93 GLY A O 1
ATOM 761 N N . GLU A 1 94 ? -3.905 -9.732 12.843 1.00 91.81 94 GLU A N 1
ATOM 762 C CA . GLU A 1 94 ? -3.263 -10.745 13.693 1.00 91.81 94 GLU A CA 1
ATOM 763 C C . GLU A 1 94 ? -1.726 -10.650 13.646 1.00 91.81 94 GLU A C 1
ATOM 765 O O . GLU A 1 94 ? -1.046 -10.746 14.672 1.00 91.81 94 GLU A O 1
ATOM 770 N N . ALA A 1 95 ? -1.155 -10.407 12.461 1.00 90.62 95 ALA A N 1
ATOM 771 C CA . ALA A 1 95 ? 0.285 -10.212 12.306 1.00 90.62 95 ALA A CA 1
ATOM 772 C C . ALA A 1 95 ? 0.787 -8.934 13.006 1.00 90.62 95 ALA A C 1
ATOM 774 O O . ALA A 1 95 ? 1.885 -8.947 13.568 1.00 90.62 95 ALA A O 1
ATOM 775 N N . LEU A 1 96 ? 0.000 -7.852 13.004 1.00 89.88 96 LEU A N 1
ATOM 776 C CA . LEU A 1 96 ? 0.302 -6.624 13.745 1.00 89.88 96 LEU A CA 1
ATOM 777 C C . LEU A 1 96 ? 0.260 -6.849 15.258 1.00 89.88 96 LEU A C 1
ATOM 779 O O . LEU A 1 96 ? 1.173 -6.411 15.956 1.00 89.88 96 LEU A O 1
ATOM 783 N N . GLU A 1 97 ? -0.744 -7.563 15.768 1.00 88.69 97 GLU A N 1
ATOM 784 C CA . GLU A 1 97 ? -0.834 -7.900 17.194 1.00 88.69 97 GLU A CA 1
ATOM 785 C C . GLU A 1 97 ? 0.360 -8.747 17.650 1.00 88.69 97 GLU A C 1
ATOM 787 O O . GLU A 1 97 ? 0.977 -8.469 18.682 1.00 88.69 97 GLU A O 1
ATOM 792 N N . ALA A 1 98 ? 0.755 -9.737 16.844 1.00 86.56 98 ALA A N 1
ATOM 793 C CA . ALA A 1 98 ? 1.950 -10.529 17.108 1.00 86.56 98 ALA A CA 1
ATOM 794 C C . ALA A 1 98 ? 3.223 -9.664 17.080 1.00 86.56 98 ALA A C 1
ATOM 796 O O . ALA A 1 98 ? 4.099 -9.811 17.941 1.00 86.56 98 ALA A O 1
ATOM 797 N N . ALA A 1 99 ? 3.323 -8.740 16.120 1.00 83.25 99 ALA A N 1
ATOM 798 C CA . ALA A 1 99 ? 4.463 -7.842 15.970 1.00 83.25 99 ALA A CA 1
ATOM 799 C C . ALA A 1 99 ? 4.559 -6.794 17.089 1.00 83.25 99 ALA A C 1
ATOM 801 O O . ALA A 1 99 ? 5.674 -6.432 17.455 1.00 83.25 99 ALA A O 1
ATOM 802 N N . ALA A 1 100 ? 3.443 -6.375 17.694 1.00 80.50 100 ALA A N 1
ATOM 803 C CA . ALA A 1 100 ? 3.422 -5.408 18.795 1.00 80.50 100 ALA A CA 1
ATOM 804 C C . ALA A 1 100 ? 4.199 -5.883 20.039 1.00 80.50 100 ALA A C 1
ATOM 806 O O . ALA A 1 100 ? 4.676 -5.071 20.830 1.00 80.50 100 ALA A O 1
ATOM 807 N N . THR A 1 101 ? 4.360 -7.200 20.210 1.00 77.88 101 THR A N 1
ATOM 808 C CA . THR A 1 101 ? 5.176 -7.777 21.294 1.00 77.88 101 THR A CA 1
ATOM 809 C C . THR A 1 101 ? 6.680 -7.735 21.006 1.00 77.88 101 THR A C 1
ATOM 811 O O . THR A 1 101 ? 7.497 -7.915 21.914 1.00 77.88 101 THR A O 1
ATOM 814 N N . LEU A 1 102 ? 7.066 -7.502 19.749 1.00 73.44 102 LEU A N 1
ATOM 815 C CA . LEU A 1 102 ? 8.451 -7.458 19.310 1.00 73.44 102 LEU A CA 1
ATOM 816 C C . LEU A 1 102 ? 8.961 -6.011 19.304 1.00 73.44 102 LEU A C 1
ATOM 818 O O . LEU A 1 102 ? 8.229 -5.083 18.968 1.00 73.44 102 LEU A O 1
ATOM 822 N N . PRO A 1 103 ? 10.243 -5.782 19.630 1.00 68.44 103 PRO A N 1
ATOM 823 C CA . PRO A 1 103 ? 10.828 -4.464 19.458 1.00 68.44 103 PRO A CA 1
ATOM 824 C C . PRO A 1 103 ? 10.805 -4.063 17.967 1.00 68.44 103 PRO A C 1
ATOM 826 O O . PRO A 1 103 ? 11.055 -4.921 17.112 1.00 68.44 103 PRO A O 1
ATOM 829 N N . PRO A 1 104 ? 10.618 -2.767 17.643 1.00 65.00 104 PRO A N 1
ATOM 830 C CA . PRO A 1 104 ? 10.455 -2.277 16.264 1.00 65.00 104 PRO A CA 1
ATOM 831 C C . PRO A 1 104 ? 11.579 -2.695 15.305 1.00 65.00 104 PRO A C 1
ATOM 833 O O . PRO A 1 104 ? 11.378 -2.860 14.109 1.00 65.00 104 PRO A O 1
ATOM 836 N N . ASN A 1 105 ? 12.778 -2.935 15.838 1.00 63.94 105 ASN A N 1
ATOM 837 C CA . ASN A 1 105 ? 13.952 -3.348 15.069 1.00 63.94 105 ASN A CA 1
ATOM 838 C C . ASN A 1 105 ? 13.946 -4.838 14.649 1.00 63.94 105 ASN A C 1
ATOM 840 O O . ASN A 1 105 ? 14.927 -5.294 14.068 1.00 63.94 105 ASN A O 1
ATOM 844 N N . LEU A 1 106 ? 12.904 -5.617 14.970 1.00 62.62 106 LEU A N 1
ATOM 845 C CA . LEU A 1 106 ? 12.802 -7.058 14.666 1.00 62.62 106 LEU A CA 1
ATOM 846 C C . LEU A 1 106 ? 11.611 -7.427 13.759 1.00 62.62 106 LEU A C 1
ATOM 848 O O . LEU A 1 106 ? 11.326 -8.622 13.563 1.00 62.62 106 LEU A O 1
ATOM 852 N N . ILE A 1 107 ? 10.923 -6.421 13.217 1.00 74.06 107 ILE A N 1
ATOM 853 C CA . ILE A 1 107 ? 9.757 -6.587 12.348 1.00 74.06 107 ILE A CA 1
ATOM 854 C C . ILE A 1 107 ? 10.243 -6.731 10.895 1.00 74.06 107 ILE A C 1
ATOM 856 O O . ILE A 1 107 ? 10.372 -5.768 10.141 1.00 74.06 107 ILE A O 1
ATOM 860 N N . ASP A 1 108 ? 10.586 -7.967 10.525 1.00 79.81 108 ASP A N 1
ATOM 861 C CA . ASP A 1 108 ? 10.994 -8.316 9.160 1.00 79.81 108 ASP A CA 1
ATOM 862 C C . ASP A 1 108 ? 9.767 -8.426 8.238 1.00 79.81 108 ASP A C 1
ATOM 864 O O . ASP A 1 108 ? 8.823 -9.151 8.551 1.00 79.81 108 ASP A O 1
ATOM 868 N N . GLU A 1 109 ? 9.832 -7.830 7.045 1.00 82.25 109 GLU A N 1
ATOM 869 C CA . GLU A 1 109 ? 8.805 -7.941 5.992 1.00 82.25 109 GLU A CA 1
ATOM 870 C C . GLU A 1 109 ? 8.553 -9.400 5.577 1.00 82.25 109 GLU A C 1
ATOM 872 O O . GLU A 1 109 ? 7.441 -9.767 5.222 1.00 82.25 109 GLU A O 1
ATOM 877 N N . ILE A 1 110 ? 9.562 -10.270 5.701 1.00 81.12 110 ILE A N 1
ATOM 878 C CA . ILE A 1 110 ? 9.454 -11.712 5.412 1.00 81.12 110 ILE A CA 1
ATOM 879 C C . ILE A 1 110 ? 8.427 -12.407 6.324 1.00 81.12 110 ILE A C 1
ATOM 881 O O . ILE A 1 110 ? 7.901 -13.457 5.968 1.00 81.12 110 ILE A O 1
ATOM 885 N N . LYS A 1 111 ? 8.143 -11.843 7.506 1.00 83.38 111 LYS A N 1
ATOM 886 C CA . LYS A 1 111 ? 7.137 -12.376 8.433 1.00 83.38 111 LYS A CA 1
ATOM 887 C C . LYS A 1 111 ? 5.716 -11.919 8.095 1.00 83.38 111 LYS A C 1
ATOM 889 O O . LYS A 1 111 ? 4.789 -12.367 8.765 1.00 83.38 111 LYS A O 1
ATOM 894 N N . LEU A 1 112 ? 5.532 -11.039 7.106 1.00 86.69 112 LEU A N 1
ATOM 895 C CA . LEU A 1 112 ? 4.193 -10.668 6.674 1.00 86.69 112 LEU A CA 1
ATOM 896 C C . LEU A 1 112 ? 3.483 -11.877 6.049 1.00 86.69 112 LEU A C 1
ATOM 898 O O . LEU A 1 112 ? 4.080 -12.590 5.239 1.00 86.69 112 LEU A O 1
ATOM 902 N N . PRO A 1 113 ? 2.192 -12.070 6.356 1.00 86.81 113 PRO A N 1
ATOM 903 C CA . PRO A 1 113 ? 1.388 -13.131 5.754 1.00 86.81 113 PRO A CA 1
ATOM 904 C C . PRO A 1 113 ? 1.190 -12.916 4.247 1.00 86.81 113 PRO A C 1
ATOM 906 O O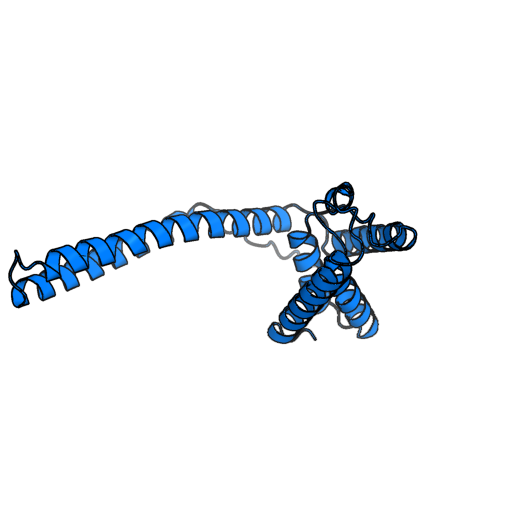 . PRO A 1 113 ? 1.088 -13.874 3.483 1.00 86.81 113 PRO A O 1
ATOM 909 N N . TYR A 1 114 ? 1.191 -11.652 3.815 1.00 87.38 114 TYR A N 1
ATOM 910 C CA . TYR A 1 114 ? 1.044 -11.250 2.424 1.00 87.38 114 TYR A CA 1
ATOM 911 C C . TYR A 1 114 ? 2.058 -10.158 2.057 1.00 87.38 114 TYR A C 1
ATOM 913 O O . TYR A 1 114 ? 2.437 -9.351 2.904 1.00 87.38 114 TYR A O 1
ATOM 921 N N . PRO A 1 115 ? 2.475 -10.065 0.783 1.00 88.50 115 PRO A N 1
ATOM 922 C CA . PRO A 1 115 ? 3.266 -8.941 0.299 1.00 88.50 115 PRO A CA 1
ATOM 923 C C . PRO A 1 115 ? 2.639 -7.579 0.630 1.00 88.50 115 PRO A C 1
ATOM 925 O O . PRO A 1 115 ? 1.437 -7.376 0.450 1.00 88.50 115 PRO A O 1
ATOM 928 N N . LYS A 1 116 ? 3.475 -6.607 1.014 1.00 89.44 116 LYS A N 1
ATOM 929 C CA . LYS A 1 116 ? 3.063 -5.253 1.428 1.00 89.44 116 LYS A CA 1
ATOM 930 C C . LYS A 1 116 ? 2.099 -4.583 0.442 1.00 89.44 116 LYS A C 1
ATOM 932 O O . LYS A 1 116 ? 1.124 -3.966 0.852 1.00 89.44 116 LYS A O 1
ATOM 937 N N . ALA A 1 117 ? 2.339 -4.740 -0.861 1.00 88.12 117 ALA A N 1
ATOM 938 C CA . ALA A 1 117 ? 1.483 -4.185 -1.911 1.00 88.12 117 ALA A CA 1
ATOM 939 C C . ALA A 1 117 ? 0.038 -4.723 -1.875 1.00 88.12 117 ALA A C 1
ATOM 941 O O . ALA A 1 117 ? -0.896 -3.969 -2.128 1.00 88.12 117 ALA A O 1
ATOM 942 N N . ILE A 1 118 ? -0.143 -6.000 -1.529 1.00 88.44 118 ILE A N 1
ATOM 943 C CA . ILE A 1 118 ? -1.459 -6.651 -1.461 1.00 88.44 118 ILE A CA 1
ATOM 944 C C . ILE A 1 118 ? -2.206 -6.176 -0.224 1.00 88.44 118 ILE A C 1
ATOM 946 O O . ILE A 1 118 ? -3.366 -5.796 -0.320 1.00 88.44 118 ILE A O 1
ATOM 950 N N . ILE A 1 119 ? -1.519 -6.111 0.918 1.00 90.56 119 ILE A N 1
ATOM 951 C CA . ILE A 1 119 ? -2.110 -5.608 2.162 1.00 90.56 119 ILE A CA 1
ATOM 952 C C . ILE A 1 119 ? -2.544 -4.148 1.989 1.00 90.56 119 ILE A C 1
ATOM 954 O O . ILE A 1 119 ? -3.662 -3.797 2.355 1.00 90.56 119 ILE A O 1
ATOM 958 N N . LYS A 1 120 ? -1.706 -3.306 1.363 1.00 92.44 120 LYS A N 1
ATOM 959 C CA . LYS A 1 120 ? -2.075 -1.920 1.028 1.00 92.44 120 LYS A CA 1
ATOM 960 C C . LYS A 1 120 ? -3.373 -1.863 0.237 1.00 92.44 120 LYS A C 1
ATOM 962 O O . LYS A 1 120 ? -4.264 -1.090 0.574 1.00 92.44 120 LYS A O 1
ATOM 967 N N . GLN A 1 121 ? -3.474 -2.669 -0.816 1.00 90.56 121 GLN A N 1
ATOM 968 C CA . GLN A 1 121 ? -4.653 -2.663 -1.662 1.00 90.56 121 GLN A CA 1
ATOM 969 C C . GLN A 1 121 ? -5.893 -3.176 -0.927 1.00 90.56 121 GLN A C 1
ATOM 971 O O . GLN A 1 121 ? -6.931 -2.526 -1.007 1.00 90.56 121 GLN A O 1
ATOM 976 N N . ALA A 1 122 ? -5.773 -4.266 -0.167 1.00 90.56 122 ALA A N 1
ATOM 977 C CA . ALA A 1 122 ? -6.866 -4.793 0.642 1.00 90.56 122 ALA A CA 1
ATOM 978 C C . ALA A 1 122 ? -7.376 -3.738 1.635 1.00 90.56 122 ALA A C 1
ATOM 980 O O . ALA A 1 122 ? -8.572 -3.478 1.691 1.00 90.56 122 ALA A O 1
ATOM 981 N N . ILE A 1 123 ? -6.478 -3.039 2.337 1.00 92.88 123 ILE A N 1
ATOM 982 C CA . ILE A 1 123 ? -6.859 -1.957 3.255 1.00 92.88 123 ILE A CA 1
ATOM 983 C C . ILE A 1 123 ? -7.525 -0.790 2.508 1.00 92.88 123 ILE A C 1
ATOM 985 O O . ILE A 1 123 ? -8.524 -0.260 2.984 1.00 92.88 123 ILE A O 1
ATOM 989 N N . ILE A 1 124 ? -7.025 -0.392 1.332 1.00 92.50 124 ILE A N 1
ATOM 990 C CA . ILE A 1 124 ? -7.656 0.656 0.508 1.00 92.50 124 ILE A CA 1
ATOM 991 C C . ILE A 1 124 ? -9.065 0.241 0.069 1.00 92.50 124 ILE A C 1
ATOM 993 O O . ILE A 1 124 ? -9.975 1.071 0.057 1.00 92.50 124 ILE A O 1
ATOM 997 N N . GLU A 1 125 ? -9.255 -1.019 -0.315 1.00 89.25 125 GLU A N 1
ATOM 998 C CA . GLU A 1 125 ? -10.562 -1.561 -0.683 1.00 89.25 125 GLU A CA 1
ATOM 999 C C . GLU A 1 125 ? -11.499 -1.594 0.531 1.00 89.25 125 GLU A C 1
ATOM 1001 O O . GLU A 1 125 ? -12.606 -1.067 0.434 1.00 89.25 125 GLU A O 1
ATOM 1006 N N . GLY A 1 126 ? -11.017 -2.053 1.691 1.00 90.00 126 GLY A N 1
ATOM 1007 C CA . GLY A 1 126 ? -11.749 -2.020 2.960 1.00 90.00 126 GLY A CA 1
ATOM 1008 C C . GLY A 1 126 ? -12.141 -0.606 3.402 1.00 90.00 126 GLY A C 1
ATOM 1009 O O . GLY A 1 126 ? -13.267 -0.376 3.836 1.00 90.00 126 GLY A O 1
ATOM 1010 N N . LEU A 1 127 ? -11.259 0.383 3.221 1.00 92.62 127 LEU A N 1
ATOM 1011 C CA . LEU A 1 127 ? -11.548 1.796 3.505 1.00 92.62 127 LEU A CA 1
ATOM 1012 C C . LEU A 1 127 ? -12.643 2.366 2.597 1.00 92.62 127 LEU A C 1
ATOM 1014 O O . LEU A 1 127 ? -13.409 3.229 3.027 1.00 92.62 127 LEU A O 1
ATOM 1018 N N . LYS A 1 128 ? -12.711 1.911 1.343 1.00 89.94 128 LYS A N 1
ATOM 1019 C CA . LYS A 1 128 ? -13.736 2.338 0.381 1.00 89.94 128 LYS A CA 1
ATOM 1020 C C . LYS A 1 128 ? -15.080 1.657 0.614 1.00 89.94 128 LYS A C 1
ATOM 1022 O O . LYS A 1 128 ? -16.100 2.270 0.317 1.00 89.94 128 LYS A O 1
ATOM 1027 N N . SER A 1 129 ? -15.077 0.407 1.075 1.00 87.81 129 SER A N 1
ATOM 1028 C CA . SER A 1 129 ? -16.291 -0.391 1.264 1.00 87.81 129 SER A CA 1
ATOM 1029 C C . SER A 1 129 ? -16.896 -0.272 2.658 1.00 87.81 129 SER A C 1
ATOM 1031 O O . SER A 1 129 ? -18.082 -0.537 2.814 1.00 87.81 129 SER A O 1
ATOM 1033 N N . SER A 1 130 ? -16.101 0.081 3.669 1.00 88.06 130 SER A N 1
ATOM 1034 C CA . SER A 1 130 ? -16.598 0.266 5.030 1.00 88.06 130 SER A CA 1
ATOM 1035 C C . SER A 1 130 ? -17.392 1.569 5.139 1.00 88.06 130 SER A C 1
ATOM 1037 O O . SER A 1 130 ? -16.983 2.602 4.607 1.00 88.06 130 SER A O 1
ATOM 1039 N N . ASP A 1 131 ? -18.502 1.544 5.871 1.00 89.62 131 ASP A N 1
ATOM 1040 C CA . ASP A 1 131 ? -19.261 2.742 6.255 1.00 89.62 131 ASP A CA 1
ATOM 1041 C C . ASP A 1 131 ? -18.976 3.167 7.702 1.00 89.62 131 ASP A C 1
ATOM 1043 O O . ASP A 1 131 ? -19.237 4.312 8.077 1.00 89.62 131 ASP A O 1
ATOM 1047 N N . ASP A 1 132 ? -18.392 2.272 8.501 1.00 92.69 132 ASP A N 1
ATOM 1048 C CA . ASP A 1 132 ? -18.085 2.518 9.904 1.00 92.69 132 ASP A CA 1
ATOM 1049 C C . ASP A 1 132 ? -16.841 3.406 10.054 1.00 92.69 132 ASP A C 1
ATOM 1051 O O . ASP A 1 132 ? -15.753 3.105 9.552 1.00 92.69 132 ASP A O 1
ATOM 1055 N N . VAL A 1 133 ? -17.020 4.524 10.758 1.00 92.06 133 VAL A N 1
ATOM 1056 C CA . VAL A 1 133 ? -15.968 5.505 11.033 1.00 92.06 133 VAL A CA 1
ATOM 1057 C C . VAL A 1 133 ? -14.882 4.897 11.919 1.00 92.06 133 VAL A C 1
ATOM 1059 O O . VAL A 1 133 ? -13.705 5.154 11.680 1.00 92.06 133 VAL A O 1
ATOM 1062 N N . GLU A 1 134 ? -15.247 4.068 12.899 1.00 92.56 134 GLU A N 1
ATOM 1063 C CA . GLU A 1 134 ? -14.279 3.464 13.819 1.00 92.56 134 GLU A CA 1
ATOM 1064 C C . GLU A 1 134 ? -13.374 2.471 13.082 1.00 92.56 134 GLU A C 1
ATOM 1066 O O . GLU A 1 134 ? -12.146 2.588 13.132 1.00 92.56 134 GLU A O 1
ATOM 1071 N N . MET A 1 135 ? -13.974 1.574 12.295 1.00 90.69 135 MET A N 1
ATOM 1072 C CA . MET A 1 135 ? -13.238 0.660 11.421 1.00 90.69 135 MET A CA 1
ATOM 1073 C C . MET A 1 135 ? -12.319 1.409 10.443 1.00 90.69 135 MET A C 1
ATOM 1075 O O . MET A 1 135 ? -11.181 1.001 10.217 1.00 90.69 135 MET A O 1
ATOM 1079 N N . LYS A 1 136 ? -12.763 2.540 9.873 1.00 93.06 136 LYS A N 1
ATOM 1080 C CA . LYS A 1 136 ? -11.915 3.350 8.981 1.00 93.06 136 LYS A CA 1
ATOM 1081 C C . LYS A 1 136 ? -10.679 3.889 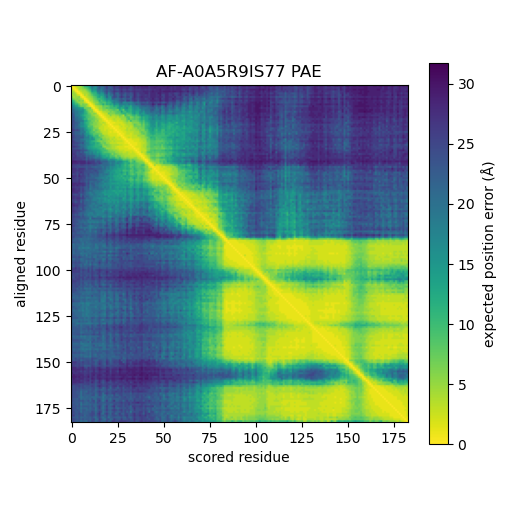9.681 1.00 93.06 136 LYS A C 1
ATOM 1083 O O . LYS A 1 136 ? -9.598 3.834 9.103 1.00 93.06 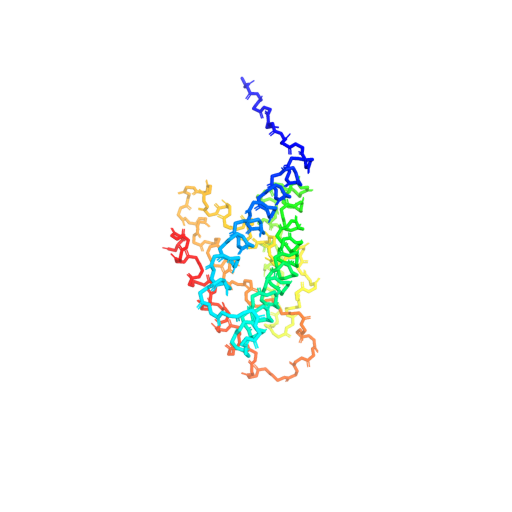136 LYS A O 1
ATOM 1088 N N . GLU A 1 137 ? -10.810 4.398 10.900 1.00 93.75 137 GLU A N 1
ATOM 1089 C CA . GLU A 1 137 ? -9.657 4.899 11.651 1.00 93.75 137 GLU A CA 1
ATOM 1090 C C . GLU A 1 137 ? -8.671 3.773 11.994 1.00 93.75 137 GLU A C 1
ATOM 1092 O O . GLU A 1 137 ? -7.457 3.947 11.848 1.00 93.75 137 GLU A O 1
ATOM 1097 N N . GLN A 1 138 ? -9.174 2.584 12.338 1.00 93.94 138 GLN A N 1
ATOM 1098 C CA . GLN A 1 138 ? -8.332 1.404 12.555 1.00 93.94 138 GLN A CA 1
ATOM 1099 C C . GLN A 1 138 ? -7.586 0.994 11.278 1.00 93.94 138 GLN A C 1
ATOM 1101 O O . GLN A 1 138 ? -6.372 0.783 11.309 1.00 93.94 138 GLN A O 1
ATOM 1106 N N . LEU A 1 139 ? -8.274 0.965 10.134 1.00 94.38 139 LEU A N 1
ATOM 1107 C CA . LEU A 1 139 ? -7.677 0.652 8.834 1.00 94.38 139 LEU A CA 1
ATOM 1108 C C . LEU A 1 139 ? -6.640 1.697 8.396 1.00 94.38 139 LEU A C 1
ATOM 1110 O O . LEU A 1 139 ? -5.575 1.326 7.903 1.00 94.38 139 LEU A O 1
ATOM 1114 N N . LYS A 1 140 ? -6.897 2.994 8.613 1.00 94.94 140 LYS A N 1
ATOM 1115 C CA . LYS A 1 140 ? -5.916 4.070 8.369 1.00 94.94 140 LYS A CA 1
ATOM 1116 C C . LYS A 1 140 ? -4.661 3.873 9.216 1.00 94.94 140 LYS A C 1
ATOM 1118 O O . LYS A 1 140 ? -3.550 3.996 8.699 1.00 94.94 140 LYS A O 1
ATOM 1123 N N . SER A 1 141 ? -4.834 3.551 10.499 1.00 93.38 141 SER A N 1
ATOM 1124 C CA . SER A 1 141 ? -3.720 3.262 11.403 1.00 93.38 141 SER A CA 1
ATOM 1125 C C . SER A 1 141 ? -2.919 2.053 10.911 1.00 93.38 141 SER A C 1
ATOM 1127 O O . SER A 1 141 ? -1.715 2.163 10.681 1.00 93.38 141 SER A O 1
ATOM 1129 N N . GLY A 1 142 ? -3.595 0.937 10.614 1.00 93.00 142 GLY A N 1
ATOM 1130 C CA . GLY A 1 142 ? -2.971 -0.276 10.082 1.00 93.00 142 GLY A CA 1
ATOM 1131 C C . GLY A 1 142 ? -2.230 -0.048 8.760 1.00 93.00 142 GLY A C 1
ATOM 1132 O O . GLY A 1 142 ? -1.152 -0.615 8.559 1.00 93.00 142 GLY A O 1
ATOM 1133 N N . TYR A 1 143 ? -2.753 0.826 7.890 1.00 94.31 143 TYR A N 1
ATOM 1134 C CA . TYR A 1 143 ? -2.092 1.233 6.648 1.00 94.31 143 TYR A CA 1
ATOM 1135 C C . TYR A 1 143 ? -0.765 1.942 6.918 1.00 94.31 143 TYR A C 1
ATOM 1137 O O . TYR A 1 143 ? 0.240 1.628 6.288 1.00 94.31 143 TYR A O 1
ATOM 1145 N N . ILE A 1 144 ? -0.739 2.881 7.867 1.00 93.00 144 ILE A N 1
ATOM 1146 C CA . ILE A 1 144 ? 0.478 3.613 8.240 1.00 93.00 144 ILE A CA 1
ATOM 1147 C C . ILE A 1 144 ? 1.490 2.675 8.914 1.00 93.00 144 ILE A C 1
ATOM 1149 O O . ILE A 1 144 ? 2.687 2.771 8.636 1.00 93.00 144 ILE A O 1
ATOM 1153 N N . MET A 1 145 ? 1.026 1.729 9.737 1.00 91.06 145 MET A N 1
ATOM 1154 C CA . MET A 1 145 ? 1.882 0.740 10.410 1.00 91.06 145 MET A CA 1
ATOM 1155 C C . MET A 1 145 ? 2.597 -0.208 9.438 1.00 91.06 145 MET A C 1
ATOM 1157 O O . MET A 1 145 ? 3.613 -0.797 9.802 1.00 91.06 145 MET A O 1
ATOM 1161 N N . LEU A 1 146 ? 2.177 -0.288 8.168 1.00 91.12 146 LEU A N 1
ATOM 1162 C CA . LEU A 1 146 ? 2.939 -1.017 7.150 1.00 91.12 146 LEU A CA 1
ATOM 1163 C C . LEU A 1 146 ? 4.373 -0.487 7.006 1.00 91.12 146 LEU A C 1
ATOM 1165 O O . LEU A 1 146 ? 5.269 -1.258 6.669 1.00 91.12 146 LEU A O 1
ATOM 1169 N N . ALA A 1 147 ? 4.623 0.797 7.273 1.00 88.88 147 ALA A N 1
ATOM 1170 C CA . ALA A 1 147 ? 5.964 1.389 7.240 1.00 88.88 147 ALA A CA 1
ATOM 1171 C C . ALA A 1 147 ? 6.951 0.752 8.239 1.00 88.88 147 ALA A C 1
ATOM 1173 O O . ALA A 1 147 ? 8.162 0.846 8.054 1.00 88.88 147 ALA A O 1
ATOM 1174 N N . GLU A 1 148 ? 6.454 0.091 9.286 1.00 86.12 148 GLU A N 1
ATOM 1175 C CA . GLU A 1 148 ? 7.298 -0.563 10.292 1.00 86.12 148 GLU A CA 1
ATOM 1176 C C . GLU A 1 148 ? 7.898 -1.882 9.785 1.00 86.12 148 GLU A C 1
ATOM 1178 O O . GLU A 1 148 ? 8.932 -2.326 10.281 1.00 86.12 148 GLU A O 1
ATOM 1183 N N . TRP A 1 149 ? 7.298 -2.484 8.754 1.00 86.50 149 TRP A N 1
ATOM 1184 C CA . TRP A 1 149 ? 7.766 -3.731 8.160 1.00 86.50 149 TRP A CA 1
ATOM 1185 C C . TRP A 1 149 ? 8.893 -3.465 7.165 1.00 86.50 149 TRP A C 1
ATOM 1187 O O . TRP A 1 149 ? 8.680 -2.834 6.122 1.00 86.50 149 TRP A O 1
ATOM 1197 N N . TRP A 1 150 ? 10.087 -3.973 7.489 1.00 80.25 150 TRP A N 1
ATOM 1198 C CA . TRP A 1 150 ? 11.311 -3.728 6.724 1.00 80.25 150 TRP A CA 1
ATOM 1199 C C . TRP A 1 150 ? 11.899 -5.011 6.118 1.00 80.25 150 TRP A C 1
ATOM 1201 O O . TRP A 1 150 ? 11.994 -6.024 6.814 1.00 80.25 150 TRP A O 1
ATOM 1211 N N . PRO A 1 151 ? 12.379 -4.986 4.859 1.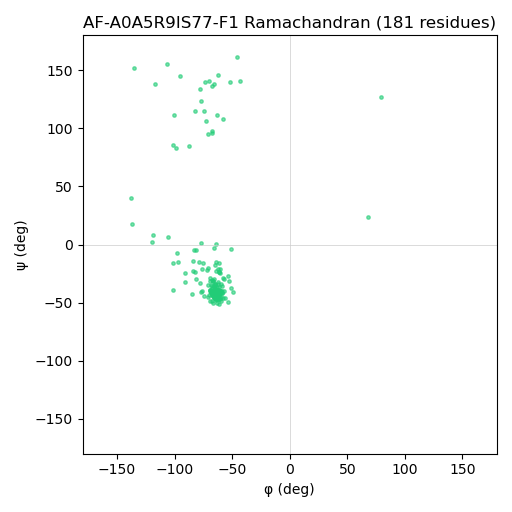00 72.62 151 PRO A N 1
ATOM 1212 C CA . PRO A 1 151 ? 12.903 -6.175 4.177 1.00 72.62 151 PRO A CA 1
ATOM 1213 C C . PRO A 1 151 ? 14.179 -6.759 4.811 1.00 72.62 151 PRO A C 1
ATOM 1215 O O . PRO A 1 151 ? 14.492 -7.924 4.582 1.00 72.62 151 PRO A O 1
ATOM 1218 N N . ASP A 1 152 ? 14.893 -5.987 5.642 1.00 65.81 152 ASP A N 1
ATOM 1219 C CA . ASP A 1 152 ? 16.201 -6.348 6.208 1.00 65.81 152 ASP A CA 1
ATOM 1220 C C . ASP A 1 152 ? 16.344 -5.989 7.710 1.00 65.81 152 ASP A C 1
ATOM 1222 O O . ASP A 1 152 ? 17.408 -5.534 8.156 1.00 65.81 152 ASP A O 1
ATOM 1226 N N . ALA A 1 153 ? 15.301 -6.178 8.533 1.00 61.75 153 ALA A N 1
ATOM 1227 C CA . ALA A 1 153 ? 15.349 -5.778 9.950 1.00 61.75 153 ALA A CA 1
ATOM 1228 C C . ALA A 1 153 ? 16.479 -6.497 10.725 1.00 61.75 153 ALA A C 1
ATOM 1230 O O . ALA A 1 153 ? 17.188 -5.877 11.521 1.00 61.75 153 ALA A O 1
ATOM 1231 N N . LYS A 1 154 ? 16.793 -7.757 10.384 1.00 57.16 154 LYS A N 1
ATOM 1232 C CA . LYS A 1 154 ? 17.929 -8.510 10.971 1.00 57.16 154 LYS A CA 1
ATOM 1233 C C . LYS A 1 154 ? 19.329 -7.926 10.731 1.00 57.16 154 LYS A C 1
ATOM 1235 O O . LYS A 1 154 ? 20.255 -8.287 11.460 1.00 57.16 154 LYS A O 1
ATOM 1240 N N . ARG A 1 155 ? 19.540 -7.082 9.712 1.00 53.00 155 ARG A N 1
ATOM 1241 C CA . ARG A 1 155 ? 20.889 -6.605 9.327 1.00 53.00 155 ARG A CA 1
ATOM 1242 C C . ARG A 1 155 ? 21.248 -5.239 9.898 1.00 53.00 155 ARG A C 1
ATOM 1244 O O . ARG A 1 155 ? 22.426 -4.879 9.934 1.00 53.00 155 ARG A O 1
ATOM 1251 N N . THR A 1 156 ? 20.269 -4.494 10.395 1.00 55.38 156 THR A N 1
ATOM 1252 C CA . THR A 1 156 ? 20.467 -3.088 10.745 1.00 55.38 156 THR A CA 1
ATOM 1253 C C . THR A 1 156 ? 20.708 -2.945 12.249 1.00 55.38 156 THR A C 1
ATOM 1255 O O . THR A 1 156 ? 19.811 -2.633 13.019 1.00 55.38 156 THR A O 1
ATOM 1258 N N . LYS A 1 157 ? 21.956 -3.151 12.700 1.00 54.81 157 LYS A N 1
ATOM 1259 C CA . LYS A 1 157 ? 22.365 -2.921 14.108 1.00 54.81 157 LYS A CA 1
ATOM 1260 C C . LYS A 1 157 ? 22.313 -1.441 14.545 1.00 54.81 157 LYS A C 1
ATOM 1262 O O . LYS A 1 157 ? 22.592 -1.135 15.700 1.00 54.81 157 LYS A O 1
ATOM 1267 N N . GLN A 1 158 ? 21.987 -0.515 13.643 1.00 55.16 158 GLN A N 1
ATOM 1268 C CA . GLN A 1 158 ? 21.950 0.927 13.902 1.00 55.16 158 GLN A CA 1
ATOM 1269 C C . GLN A 1 158 ? 20.508 1.412 14.102 1.00 55.16 158 GLN A C 1
ATOM 1271 O O . GLN A 1 158 ? 19.867 1.902 13.176 1.00 55.16 158 GLN A O 1
ATOM 1276 N N . GLY A 1 159 ? 20.009 1.311 15.336 1.00 57.56 159 GLY A N 1
ATOM 1277 C CA . GLY A 1 159 ? 18.642 1.709 15.702 1.00 57.56 159 GLY A CA 1
ATOM 1278 C C . GLY A 1 159 ? 18.295 3.194 15.491 1.00 57.56 159 GLY A C 1
ATOM 1279 O O . GLY A 1 159 ? 17.120 3.533 15.443 1.00 57.56 159 GLY A O 1
ATOM 1280 N N . GLN A 1 160 ? 19.277 4.088 15.318 1.00 56.78 160 GLN A N 1
ATOM 1281 C CA . GLN A 1 160 ? 19.027 5.530 15.142 1.00 56.78 160 GLN A CA 1
ATOM 1282 C C . GLN A 1 160 ? 18.628 5.937 13.712 1.00 56.78 160 GLN A C 1
ATOM 1284 O O . GLN A 1 160 ? 17.875 6.892 13.549 1.00 56.78 160 GLN A O 1
ATOM 1289 N N . GLY A 1 161 ? 19.083 5.226 12.674 1.00 63.16 161 GLY A N 1
ATOM 1290 C CA . GLY A 1 161 ? 18.729 5.550 11.280 1.00 63.16 161 GLY A CA 1
ATOM 1291 C C . GLY A 1 161 ? 17.385 4.969 10.828 1.00 63.16 161 GLY A C 1
ATOM 1292 O O . GLY A 1 161 ? 16.775 5.475 9.889 1.00 63.16 161 GLY A O 1
ATOM 1293 N N . ILE A 1 162 ? 16.921 3.912 11.501 1.00 70.50 162 ILE A N 1
ATOM 1294 C CA . ILE A 1 162 ? 15.695 3.179 11.152 1.00 70.50 162 ILE A CA 1
ATOM 1295 C C . ILE A 1 162 ? 14.459 4.027 11.468 1.00 70.50 162 ILE A C 1
ATOM 1297 O O . ILE A 1 162 ? 13.591 4.176 10.615 1.00 70.50 162 ILE A O 1
ATOM 1301 N N . SER A 1 163 ? 14.423 4.665 12.643 1.00 74.69 163 SER A N 1
ATOM 1302 C CA . SER A 1 163 ? 13.284 5.493 13.065 1.00 74.69 163 SER A CA 1
ATOM 1303 C C . SER A 1 163 ? 13.004 6.647 12.093 1.00 74.69 163 SER A C 1
ATOM 1305 O O . SER A 1 163 ? 11.850 6.879 11.747 1.00 74.69 163 SER A O 1
ATOM 1307 N N . LEU A 1 164 ? 14.041 7.308 11.562 1.00 81.12 164 LEU A N 1
ATOM 1308 C CA . LEU A 1 164 ? 13.865 8.391 10.587 1.00 81.12 164 LEU A CA 1
ATOM 1309 C C . LEU A 1 164 ? 13.226 7.892 9.279 1.00 81.12 164 LEU A C 1
ATOM 1311 O O . LEU A 1 164 ? 12.335 8.543 8.742 1.00 81.12 164 LEU A O 1
ATOM 1315 N N . LYS A 1 165 ? 13.665 6.731 8.775 1.00 81.94 165 LYS A N 1
ATOM 1316 C CA . LYS A 1 165 ? 13.123 6.147 7.541 1.00 81.94 165 LYS A CA 1
ATOM 1317 C C . LYS A 1 165 ? 11.684 5.677 7.712 1.00 81.94 165 LYS A C 1
ATOM 1319 O O . LYS A 1 165 ? 10.875 5.922 6.827 1.00 81.94 165 LYS A O 1
ATOM 1324 N N . VAL A 1 166 ? 11.365 5.058 8.850 1.00 84.44 166 VAL A N 1
ATOM 1325 C CA . VAL A 1 166 ? 9.989 4.659 9.178 1.00 84.44 166 VAL A CA 1
ATOM 1326 C C . VAL A 1 166 ? 9.090 5.892 9.240 1.00 84.44 166 VAL A C 1
ATOM 1328 O O . VAL A 1 166 ? 8.050 5.907 8.597 1.00 84.44 166 VAL A O 1
ATOM 1331 N N . LEU A 1 167 ? 9.510 6.961 9.925 1.00 85.62 167 LEU A N 1
ATOM 1332 C CA . LEU A 1 167 ? 8.742 8.210 9.989 1.00 85.62 167 LEU A CA 1
ATOM 1333 C C . LEU A 1 167 ? 8.532 8.842 8.606 1.00 85.62 167 LEU A C 1
ATOM 1335 O O . LEU A 1 167 ? 7.448 9.349 8.317 1.00 85.62 167 LEU A O 1
ATOM 1339 N N . GLN A 1 168 ? 9.552 8.804 7.748 1.00 89.81 168 GLN A N 1
ATOM 1340 C CA . GLN A 1 168 ? 9.434 9.284 6.375 1.00 89.81 168 GLN A CA 1
ATOM 1341 C C . GLN A 1 168 ? 8.422 8.446 5.581 1.00 89.81 168 GLN A C 1
ATOM 1343 O O . GLN A 1 168 ? 7.524 9.009 4.960 1.00 89.81 168 GLN A O 1
ATOM 1348 N N . GLU A 1 169 ? 8.513 7.118 5.647 1.00 89.44 169 GLU A N 1
ATOM 1349 C CA . GLU A 1 169 ? 7.583 6.229 4.950 1.00 89.44 169 GLU A CA 1
ATOM 1350 C C . GLU A 1 169 ? 6.149 6.379 5.491 1.00 89.44 169 GLU A C 1
ATOM 1352 O O . GLU A 1 169 ? 5.206 6.464 4.711 1.00 89.44 169 GLU A O 1
ATOM 1357 N N . GLN A 1 170 ? 5.960 6.528 6.805 1.00 91.88 170 GLN A N 1
ATOM 1358 C CA . GLN A 1 170 ? 4.650 6.819 7.400 1.00 91.88 170 GLN A CA 1
ATOM 1359 C C . GLN A 1 170 ? 4.046 8.122 6.856 1.00 91.88 170 GLN 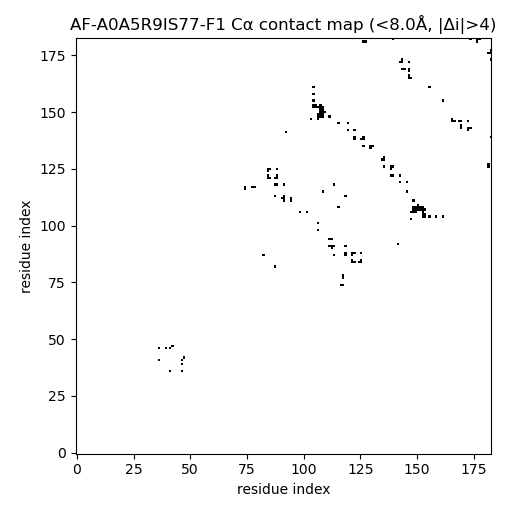A C 1
ATOM 1361 O O . GLN A 1 170 ? 2.850 8.179 6.558 1.00 91.88 170 GLN A O 1
ATOM 1366 N N . ALA A 1 171 ? 4.862 9.169 6.695 1.00 92.81 171 ALA A N 1
ATOM 1367 C CA . ALA A 1 171 ? 4.418 10.428 6.108 1.00 92.81 171 ALA A CA 1
ATOM 1368 C C . ALA A 1 171 ? 4.020 10.263 4.630 1.00 92.81 171 ALA A C 1
ATOM 1370 O O . ALA A 1 171 ? 3.008 10.824 4.206 1.00 92.81 171 ALA A O 1
ATOM 1371 N N . GLU A 1 172 ? 4.768 9.468 3.863 1.00 93.56 172 GLU A N 1
ATOM 1372 C CA . GLU A 1 172 ? 4.461 9.155 2.463 1.00 93.56 172 GLU A CA 1
ATOM 1373 C C . GLU A 1 172 ? 3.144 8.373 2.333 1.00 93.56 172 GLU A C 1
ATOM 1375 O O . GLU A 1 172 ? 2.278 8.757 1.545 1.00 93.56 172 GLU A O 1
ATOM 1380 N N . LEU A 1 173 ? 2.939 7.339 3.156 1.00 92.31 173 LEU A N 1
ATOM 1381 C CA . LEU A 1 173 ? 1.698 6.553 3.181 1.00 92.31 173 LEU A CA 1
ATOM 1382 C C . LEU A 1 173 ? 0.485 7.402 3.576 1.00 92.31 173 LEU A C 1
ATOM 1384 O O . LEU A 1 173 ? -0.590 7.280 2.991 1.00 92.31 173 LEU A O 1
ATOM 1388 N N . LYS A 1 174 ? 0.653 8.317 4.534 1.00 93.19 174 LYS A N 1
ATOM 1389 C CA . LYS A 1 174 ? -0.404 9.259 4.913 1.00 93.19 174 LYS A CA 1
ATOM 1390 C C . LYS A 1 174 ? -0.761 10.211 3.768 1.00 93.19 174 LYS A C 1
ATOM 1392 O O . LYS A 1 174 ? -1.941 10.455 3.521 1.00 93.19 174 LYS A O 1
ATOM 1397 N N . GLN A 1 175 ? 0.234 10.736 3.051 1.00 94.25 175 GLN A N 1
ATOM 1398 C CA . GLN A 1 175 ? -0.007 11.566 1.866 1.00 94.25 175 GLN A CA 1
ATOM 1399 C C . GLN A 1 175 ? -0.704 10.782 0.750 1.00 94.25 175 GLN A C 1
ATOM 1401 O O . GLN A 1 175 ? -1.553 11.335 0.052 1.00 94.25 175 GLN A O 1
ATOM 1406 N N . GLU A 1 176 ? -0.369 9.504 0.580 1.00 92.25 176 GLU A N 1
ATOM 1407 C CA . GLU A 1 176 ? -1.036 8.615 -0.371 1.00 92.25 176 GLU A CA 1
ATOM 1408 C C . GLU A 1 176 ? -2.536 8.494 -0.059 1.00 92.25 176 GLU A C 1
ATOM 1410 O O . GLU A 1 176 ? -3.358 8.742 -0.942 1.00 92.25 176 GLU A O 1
ATOM 1415 N N . LEU A 1 177 ? -2.908 8.237 1.201 1.00 90.94 177 LEU A N 1
ATOM 1416 C CA . LEU A 1 177 ? -4.317 8.192 1.618 1.00 90.94 177 LEU A CA 1
ATOM 1417 C C . LEU A 1 177 ? -5.046 9.527 1.392 1.00 90.94 177 LEU A C 1
ATOM 1419 O O . LEU A 1 177 ? -6.180 9.534 0.911 1.00 90.94 177 LEU A O 1
ATOM 1423 N N . GLN A 1 178 ? -4.388 10.660 1.667 1.00 93.12 178 GLN A N 1
ATOM 1424 C CA . GLN A 1 178 ? -4.942 11.993 1.399 1.00 93.12 178 GLN A CA 1
ATOM 1425 C C . GLN A 1 178 ? -5.200 12.228 -0.093 1.00 93.12 178 GLN A C 1
ATOM 1427 O O . GLN A 1 178 ? -6.260 12.728 -0.463 1.00 93.12 178 GLN A O 1
ATOM 1432 N N . ARG A 1 179 ? -4.262 11.834 -0.966 1.00 92.44 179 ARG A N 1
ATOM 1433 C CA . ARG A 1 179 ? -4.425 11.938 -2.428 1.00 92.44 179 ARG A CA 1
ATOM 1434 C C . ARG A 1 179 ? -5.594 11.103 -2.941 1.00 92.44 179 ARG A C 1
ATOM 1436 O O . ARG A 1 179 ? -6.225 11.487 -3.920 1.00 92.44 179 ARG A O 1
ATOM 1443 N N . LEU A 1 180 ? -5.875 9.981 -2.286 1.00 88.50 180 LEU A N 1
ATOM 1444 C CA . LEU A 1 180 ? -7.000 9.109 -2.610 1.00 88.50 180 LEU A CA 1
ATOM 1445 C C . LEU A 1 180 ? -8.336 9.592 -2.020 1.00 88.50 180 LEU A C 1
ATOM 1447 O O . LEU A 1 180 ? -9.363 8.982 -2.307 1.00 88.50 180 LEU A O 1
ATOM 1451 N N . GLY A 1 181 ? -8.341 10.664 -1.217 1.00 90.62 181 GLY A N 1
ATOM 1452 C CA . GLY A 1 181 ? -9.539 11.154 -0.530 1.00 90.62 181 GLY A CA 1
ATOM 1453 C C . GLY A 1 181 ? -10.045 10.206 0.561 1.00 90.62 181 GLY A C 1
ATOM 1454 O O . GLY A 1 181 ? -11.228 10.222 0.881 1.00 90.62 181 GLY A O 1
ATOM 1455 N N . LEU A 1 182 ? -9.163 9.356 1.098 1.00 88.44 182 LEU A N 1
ATOM 1456 C CA . LEU A 1 182 ? -9.475 8.351 2.121 1.00 88.44 182 LEU A CA 1
ATOM 1457 C C . LEU A 1 182 ? -8.957 8.740 3.511 1.00 88.44 182 LEU A C 1
ATOM 1459 O O . LEU A 1 182 ? -9.009 7.916 4.421 1.00 88.44 182 LEU A O 1
ATOM 1463 N N . TRP A 1 183 ? -8.428 9.956 3.667 1.00 82.62 183 TRP A N 1
ATOM 1464 C CA . TRP A 1 183 ? -7.908 10.483 4.927 1.00 82.62 183 TRP A CA 1
ATOM 1465 C C . TRP A 1 183 ? -8.888 11.448 5.582 1.00 82.62 183 TRP A C 1
ATOM 1467 O O . TRP A 1 183 ? -9.283 12.423 4.905 1.00 82.62 183 TRP A O 1
#

Mean predicted aligned error: 15.64 Å

Sequence (183 aa):
MAVLRKTMIPFKYTRLITIPLSIAFAVGNYWLWIKLSSVIGDWSILGLFLTLFGMIPGAFLLAFLEDWSHKLYKVYEINSSYDDVETIIQVYGEALEAAATLPPNLIDEIKLPYPKAIIKQAIIEGLKSSDDVEMKEQLKSGYIMLAEWWPDAKRTKQGQGISLKVLQEQAELKQELQRLGLW

Foldseek 3Di:
DDDPPPPDDDPPVVCVPVVVVVVVVVVVVVVVLVVVCVVVPVDDPVNVVCVCVVVPVVVVVVVVVVVVCVVVVVLVVCVVVDDDLVVLQVLLVVLVVVCVVPDLLPQECVSRPDHLSNVLVSLVVCLVPDPDPVVLVVSLVSQLCSLSHHNPSVPCPPPPVSVVSSVVSSVVSNVVCVVVVSD

Secondary structure (DSSP, 8-state):
----------THHHHHHHHHHHHHHHHHHHHHHHHHHHHH-TT-HHHHHHHHHHHHHHHHHHHHHHHHHHHHHHHHHHHHHS--HHHHHHHHHHHHHHHHTS-GGG-BGGG-SS-HHHHHHHHHHHHHH---HHHHHHHHHHHHHGGG-BTTGGG---HHHHHHHHHHHHHHHHHHHHHTT--

Organism: NCBI:txid2020715

pLDDT: mean 73.26, std 15.9, range [37.62, 94.94]

Solvent-accessible surface area (backbone atoms only — not comparable to full-atom values): 10617 Å² total; per-residue (Å²): 139,83,84,80,78,79,81,78,80,65,80,71,54,61,62,65,52,53,53,59,51,52,49,51,51,51,52,51,52,49,54,53,46,57,63,48,38,75,74,63,47,94,78,37,72,66,58,59,47,51,51,53,64,52,49,53,57,48,54,50,48,50,54,50,50,50,56,50,46,50,56,52,46,54,53,50,55,48,66,75,72,52,75,57,51,66,53,55,46,50,56,48,50,54,50,48,60,61,47,70,78,47,65,76,70,66,37,36,39,83,74,48,96,59,60,68,72,55,52,51,49,29,42,54,51,49,56,72,71,51,85,52,68,67,61,40,54,54,44,53,49,55,55,35,54,52,40,56,49,30,88,56,26,91,72,58,88,56,73,76,64,51,57,57,53,32,53,50,44,29,52,50,48,51,50,51,35,47,75,69,70,74,105

Radius of gyration: 23.92 Å; Cα contacts (8 Å, |Δi|>4): 92; chains: 1; bounding box: 54×36×68 Å